Protein AF-0000000087275234 (afdb_homodimer)

Secondary structure (DSSP, 8-state):
--HHHHHHHHHHHHHHTT-HHHHHHHHHHHHTT--PPPHHHHHHHHHHHHHHHHHHHHHHHHHHHHHHHS-TTSHHHHHHHHHHHHHHHHHHHHHHHHHHHIIIIIGGG--SHHHHHHHHHHHHHHHHHHHHH--HHHHHHHHHHHHHHHHHTS------/--HHHHHHHHHHHHHHTT-HHHHHHHHHHHHTT--PPPHHHHHHHHHHHHHHHHHHHHHHHHHHHHHHHS-TTSHHHHHHHHHHHHHHHHHHHHHHHHHHHIIIIIGGG--SHHHHHHHHHHHHHHHHHHHHH--HHHHHHHHHHHHHHHHHTS------

Organism: Triticum turgidum subsp. durum (NCBI:txid4567)

Solvent-accessible surface area (backbone atoms only — not comparable to full-atom values): 16398 Å² total; per-residue (Å²): 125,56,72,68,56,48,3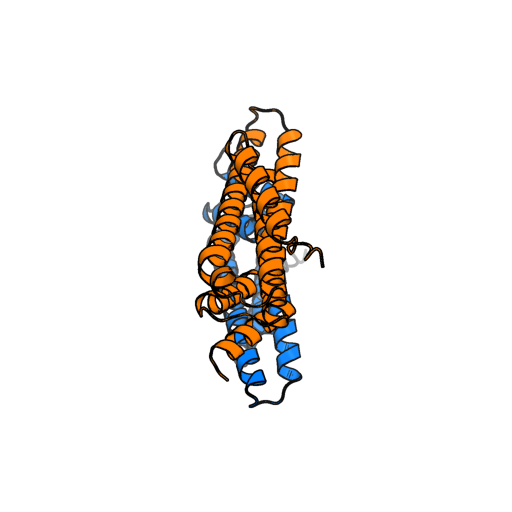4,52,49,50,25,51,50,21,53,73,30,70,34,32,66,58,15,32,54,32,38,50,54,52,40,70,65,59,52,69,70,51,74,66,50,48,48,52,42,49,54,16,49,50,52,48,51,45,53,51,48,51,23,38,51,46,36,52,54,53,39,72,75,36,57,82,81,36,71,68,27,52,53,38,49,53,51,36,49,53,48,48,51,52,49,50,50,53,40,50,50,53,48,48,45,39,61,69,27,41,53,79,48,39,78,51,68,68,51,41,35,51,52,27,43,51,46,13,51,41,24,42,56,51,24,71,78,41,59,73,68,58,15,52,52,24,43,49,51,12,53,50,26,52,56,67,50,59,65,75,72,72,82,117,127,56,71,65,55,48,35,53,50,50,25,52,52,21,54,72,32,71,33,33,66,59,14,33,54,32,37,50,52,51,39,71,65,60,52,69,71,50,74,67,51,48,48,51,41,49,51,16,48,49,53,49,51,46,53,50,50,51,24,39,52,46,36,51,53,53,38,70,75,35,59,84,82,39,70,67,27,52,52,37,50,53,49,35,49,53,48,47,51,51,48,49,51,52,40,51,48,53,49,48,45,39,62,70,28,40,53,78,50,38,79,52,70,67,49,41,34,49,51,28,44,51,44,12,51,42,23,43,56,51,24,71,79,41,60,72,69,59,16,52,52,23,42,50,50,12,54,51,25,52,55,66,48,60,66,74,72,72,81,117

Foldseek 3Di:
DPPLVVLLVQLVVCVVVVNLVSNQVSLLVNLVVQAADDPSSLVSNCVSLCVVLVVLVVVLVVLVVVLVVDDPPDPVNVVSVVVSVVSLVVLVVSLVVLLVSCVPRQCVNHPDLVSNLSSLQVNLVSLCVNLVPDDDPSNVVSNVSSVVSNVVSPPPPPPD/DPPLVVLLVQLVVCVVVVNLVSNQVSLLVNLVVQAADDPSSLVSNLVSLCVVLVVLVVVLVVLVVVLVVDDPPDPVNVVSVVVSVVSLVVLVVSLVVLLVSCVPRQCVNHDDLVSNLSSLQVNLVSLCVNLVPDDDPSNVVSNVSSVVSNVVSDPPPPPD

Radius of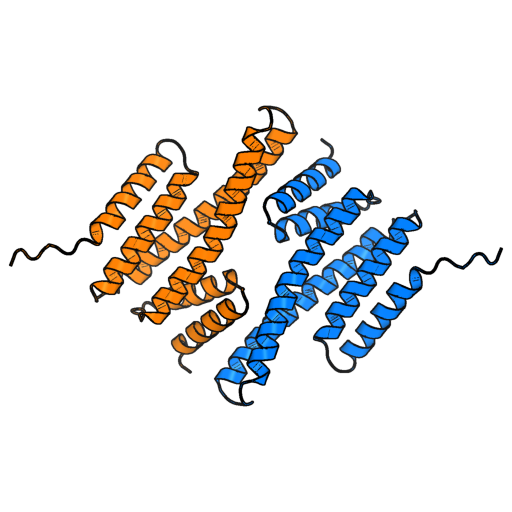 gyration: 24.07 Å; Cα contacts (8 Å, |Δi|>4): 345; chains: 2; bounding box: 57×85×53 Å

InterPro domains:
  IPR000308 14-3-3 protein [PR00305] (36-65)
  IPR000308 14-3-3 protein [PR00305] (83-107)
  IPR000308 14-3-3 protein [PR00305] (114-136)
  IPR000308 14-3-3 protein [PTHR18860] (6-152)
  IPR023410 14-3-3 domain [PF00244] (10-152)
  IPR023410 14-3-3 domain [SM00101] (4-160)
  IPR036815 14-3-3 domain superfamily [G3DSA:1.20.190.20] (1-154)
  IPR036815 14-3-3 domain superfamily [SSF48445] (3-151)

Nearest PDB structures (foldseek):
  6fna-assembly1_A  TM=9.772E-01  e=5.967E-13  Homo sapiens
  8eq8-assembly1_B  TM=9.800E-01  e=1.576E-12  Homo sapiens
  5wfx-assembly1_B  TM=9.835E-01  e=2.325E-12  Mus musculus
  8eqh-assembly1_A  TM=9.824E-01  e=3.966E-12  Hom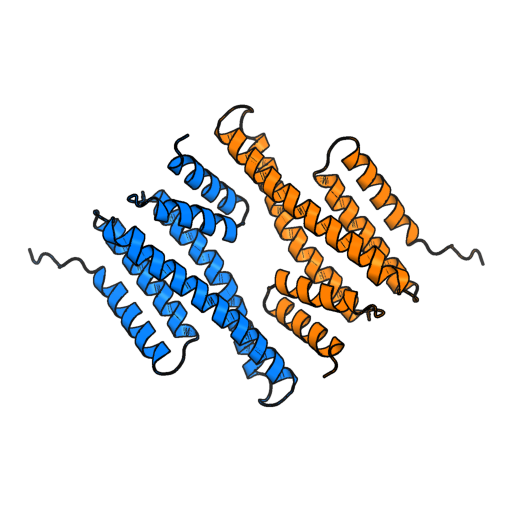o sapiens
  7qi1-assembly1_A  TM=9.658E-01  e=3.429E-12  Homo sapiens

Sequence (320 aa):
MEERGKVVCMAKLAEQAGRYDDMVDFMKKLARMDVDMSVEERHLFSVGFKNTIGARRASWRILSSLEQKVAAGEQAGRMISVYRTKVEDELRMVCNEILSIIAIHCLPLANAGENVVFFHKMKGDYYRYLAEFSTGVEKKSAADQSLMAYQARIPPLTIFMEERGKVVCMAKLAEQAGRYDDMVDFMKKLARMDVDMSVEERHLFSVGFKNTIGARRASWRILSSLEQKVAAGEQAGRMISVYRTKVEDELRMVCNEILSIIAIHCLPLANAGENVVFFHKMKGDYYRYLAEFSTGVEKKSAADQSLMAYQARIPPLTIF

pLDDT: mean 91.83, std 12.35, range [28.77, 98.19]

Structure (mmCIF, N/CA/C/O backbone):
data_AF-0000000087275234-model_v1
#
loop_
_entity.id
_entity.type
_entity.pdbx_description
1 polymer '14-3-3 domain-containing protein'
#
loop_
_atom_site.group_PDB
_atom_site.id
_atom_site.type_symbol
_atom_site.label_atom_id
_atom_site.label_alt_id
_atom_site.label_comp_id
_atom_site.label_asym_id
_atom_site.label_entity_id
_atom_site.label_seq_id
_atom_site.pdbx_PDB_ins_code
_atom_site.Cartn_x
_atom_site.Cartn_y
_atom_site.Cartn_z
_atom_site.occupancy
_atom_site.B_iso_or_equiv
_atom_site.auth_seq_id
_atom_site.auth_comp_id
_atom_site.auth_asym_id
_atom_site.auth_atom_id
_atom_site.pdbx_PDB_model_num
ATOM 1 N N . MET A 1 1 ? 22.031 16.578 10.555 1 65.5 1 MET A N 1
ATOM 2 C CA . MET A 1 1 ? 20.672 17.078 10.367 1 65.5 1 MET A CA 1
ATOM 3 C C . MET A 1 1 ? 19.797 16.781 11.578 1 65.5 1 MET A C 1
ATOM 5 O O . MET A 1 1 ? 19.891 15.695 12.164 1 65.5 1 MET A O 1
ATOM 9 N N . GLU A 1 2 ? 19.109 17.734 12.188 1 85.12 2 GLU A N 1
ATOM 10 C CA . GLU A 1 2 ? 18.172 17.578 13.297 1 85.12 2 GLU A CA 1
ATOM 11 C C . GLU A 1 2 ? 17.078 16.578 12.961 1 85.12 2 GLU A C 1
ATOM 13 O O . GLU A 1 2 ? 16.828 16.281 11.789 1 85.12 2 GLU A O 1
ATOM 18 N N . GLU A 1 3 ? 16.672 15.852 13.945 1 90.88 3 GLU A N 1
ATOM 19 C CA . GLU A 1 3 ? 15.664 14.812 13.805 1 90.88 3 GLU A CA 1
ATOM 20 C C . GLU A 1 3 ? 14.5 15.297 12.945 1 90.88 3 GLU A C 1
ATOM 22 O O . GLU A 1 3 ? 14 14.555 12.094 1 90.88 3 GLU A O 1
ATOM 27 N N . ARG A 1 4 ? 14.117 16.5 13.117 1 94.56 4 ARG A N 1
ATOM 28 C CA . ARG A 1 4 ? 13.047 17.125 12.344 1 94.56 4 ARG A CA 1
ATOM 29 C C . ARG A 1 4 ? 13.391 17.172 10.859 1 94.56 4 ARG A C 1
ATOM 31 O O . ARG A 1 4 ? 12.586 16.766 10.023 1 94.56 4 ARG A O 1
ATOM 38 N N . GLY A 1 5 ? 14.578 17.578 10.57 1 93.25 5 GLY A N 1
ATOM 39 C CA . GLY A 1 5 ? 15.023 17.641 9.188 1 93.25 5 GLY A CA 1
ATOM 40 C C . GLY A 1 5 ? 15.117 16.281 8.523 1 93.25 5 GLY A C 1
ATOM 41 O O . GLY A 1 5 ? 14.789 16.141 7.34 1 93.25 5 GLY A O 1
ATOM 42 N N . LYS A 1 6 ? 15.477 15.383 9.297 1 93.81 6 LYS A N 1
ATOM 43 C CA . LYS A 1 6 ? 15.594 14.023 8.781 1 93.81 6 LYS A CA 1
ATOM 44 C C . LYS A 1 6 ? 14.227 13.445 8.422 1 93.81 6 LYS A C 1
ATOM 46 O O . LYS A 1 6 ? 14.062 12.82 7.371 1 93.81 6 LYS A O 1
ATOM 51 N N . VAL A 1 7 ? 13.297 13.68 9.266 1 95.69 7 VAL A N 1
ATOM 52 C CA . VAL A 1 7 ? 11.945 13.164 9.07 1 95.69 7 VAL A CA 1
ATOM 53 C C . VAL A 1 7 ? 11.32 13.805 7.836 1 95.69 7 VAL A C 1
ATOM 55 O O . VAL A 1 7 ? 10.688 13.125 7.027 1 95.69 7 VAL A O 1
ATOM 58 N N . VAL A 1 8 ? 11.555 15.047 7.699 1 96.44 8 VAL A N 1
ATOM 59 C CA . VAL A 1 8 ? 11.016 15.773 6.555 1 96.44 8 VAL A CA 1
ATOM 60 C C . VAL A 1 8 ? 11.68 15.273 5.27 1 96.44 8 VAL A C 1
ATOM 62 O O . VAL A 1 8 ? 11.008 15.062 4.258 1 96.44 8 VAL A O 1
ATOM 65 N N . CYS A 1 9 ? 12.938 15.086 5.375 1 95.31 9 CYS A N 1
ATOM 66 C CA . CYS A 1 9 ? 13.672 14.57 4.223 1 95.31 9 CYS A CA 1
ATOM 67 C C . CYS A 1 9 ? 13.164 13.188 3.826 1 95.31 9 CYS A C 1
ATOM 69 O O . CYS A 1 9 ? 12.93 12.922 2.646 1 95.31 9 CYS A O 1
ATOM 71 N N . MET A 1 10 ? 12.953 12.391 4.746 1 96.81 10 MET A N 1
ATOM 72 C CA . MET A 1 10 ? 12.461 11.047 4.484 1 96.81 10 MET A CA 1
ATOM 73 C C . MET A 1 10 ? 11.055 11.086 3.889 1 96.81 10 MET A C 1
ATOM 75 O O . MET A 1 10 ? 10.734 10.305 2.994 1 96.81 10 MET A O 1
ATOM 79 N N . ALA A 1 11 ? 10.25 11.953 4.387 1 97.81 11 ALA A N 1
ATOM 80 C CA . ALA A 1 11 ? 8.898 12.102 3.855 1 97.81 11 ALA A CA 1
ATOM 81 C C . ALA A 1 11 ? 8.93 12.508 2.383 1 97.81 11 ALA A C 1
ATOM 83 O O . ALA A 1 11 ? 8.148 11.992 1.576 1 97.81 11 ALA A O 1
ATOM 84 N N . LYS A 1 12 ? 9.836 13.383 2.062 1 97.44 12 LYS A N 1
ATOM 85 C CA . LYS A 1 12 ? 9.977 13.82 0.676 1 97.44 12 LYS A CA 1
ATOM 86 C C . LYS A 1 12 ? 10.445 12.68 -0.219 1 97.44 12 LYS A C 1
ATOM 88 O O . LYS A 1 12 ? 9.961 12.523 -1.343 1 97.44 12 LYS A O 1
ATOM 93 N N . LEU A 1 13 ? 11.359 11.945 0.294 1 97.38 13 LEU A N 1
ATOM 94 C CA . LEU A 1 13 ? 11.828 10.781 -0.45 1 97.38 13 LEU A CA 1
ATOM 95 C C . LEU A 1 13 ? 10.703 9.773 -0.662 1 97.38 13 LEU A C 1
ATOM 97 O O . LEU A 1 13 ? 10.562 9.211 -1.75 1 97.38 13 LEU A O 1
ATOM 101 N N . ALA A 1 14 ? 9.93 9.57 0.361 1 98.12 14 ALA A N 1
ATOM 102 C CA . ALA A 1 14 ? 8.789 8.656 0.261 1 98.12 14 ALA A CA 1
ATOM 103 C C . ALA A 1 14 ? 7.785 9.141 -0.778 1 98.12 14 ALA A C 1
ATOM 105 O O . ALA A 1 14 ? 7.238 8.344 -1.543 1 98.12 14 ALA A O 1
ATOM 106 N N . GLU A 1 15 ? 7.562 10.391 -0.787 1 97.81 15 GLU A N 1
ATOM 107 C CA . GLU A 1 15 ? 6.66 10.961 -1.784 1 97.81 15 GLU A CA 1
ATOM 108 C C . GLU A 1 15 ? 7.184 10.727 -3.199 1 97.81 15 GLU A C 1
ATOM 110 O O . GLU A 1 15 ? 6.441 10.289 -4.078 1 97.81 15 GLU A O 1
ATOM 115 N N . GLN A 1 16 ? 8.453 10.992 -3.379 1 97.06 16 GLN A N 1
ATOM 116 C CA . GLN A 1 16 ? 9.07 10.82 -4.691 1 97.06 16 GLN A CA 1
ATOM 117 C C . GLN A 1 16 ? 9.023 9.359 -5.129 1 97.06 16 GLN A C 1
ATOM 119 O O . GLN A 1 16 ? 8.844 9.062 -6.312 1 97.06 16 GLN A O 1
ATOM 124 N N . ALA A 1 17 ? 9.094 8.516 -4.191 1 97.5 17 ALA A N 1
ATOM 125 C CA . ALA A 1 17 ? 9.133 7.082 -4.48 1 97.5 17 ALA A CA 1
ATOM 126 C C . ALA A 1 17 ? 7.723 6.504 -4.547 1 97.5 17 ALA A C 1
ATOM 128 O O . ALA A 1 17 ? 7.547 5.305 -4.785 1 97.5 17 ALA A O 1
ATOM 129 N N . GLY A 1 18 ? 6.711 7.293 -4.309 1 96.5 18 GLY A N 1
ATOM 130 C CA . GLY A 1 18 ? 5.336 6.828 -4.363 1 96.5 18 GLY A CA 1
ATOM 131 C C . GLY A 1 18 ? 4.957 5.941 -3.191 1 96.5 18 GLY A C 1
ATOM 132 O O . GLY A 1 18 ? 4.102 5.062 -3.32 1 96.5 18 GLY A O 1
ATOM 133 N N . ARG A 1 19 ? 5.668 6.109 -2.113 1 97.5 19 ARG A N 1
ATOM 134 C CA . ARG A 1 19 ? 5.426 5.316 -0.912 1 97.5 19 ARG A CA 1
ATOM 135 C C . ARG A 1 19 ? 4.715 6.141 0.155 1 97.5 19 ARG A C 1
ATOM 137 O O . ARG A 1 19 ? 5.324 6.535 1.15 1 97.5 19 ARG A O 1
ATOM 144 N N . TYR A 1 20 ? 3.445 6.211 0.052 1 97.12 20 TYR A N 1
ATOM 145 C CA . TYR A 1 20 ? 2.678 7.168 0.837 1 97.12 20 TYR A CA 1
ATOM 146 C C . TYR A 1 20 ? 2.426 6.645 2.246 1 97.12 20 TYR A C 1
ATOM 148 O O . TYR A 1 20 ? 2.332 7.422 3.197 1 97.12 20 TYR A O 1
ATOM 156 N N . ASP A 1 21 ? 2.398 5.371 2.381 1 95.75 21 ASP A N 1
ATOM 157 C CA . ASP A 1 21 ? 2.289 4.836 3.734 1 95.75 21 ASP A CA 1
ATOM 158 C C . ASP A 1 21 ? 3.514 5.199 4.57 1 95.75 21 ASP A C 1
ATOM 160 O O . ASP A 1 21 ? 3.383 5.598 5.73 1 95.75 21 ASP A O 1
ATOM 164 N N . ASP A 1 22 ? 4.66 5.047 3.984 1 97.62 22 ASP A N 1
ATOM 165 C CA . ASP A 1 22 ? 5.875 5.492 4.656 1 97.62 22 ASP A CA 1
ATOM 166 C C . ASP A 1 22 ? 5.824 6.992 4.953 1 97.62 22 ASP A C 1
ATOM 168 O O . ASP A 1 22 ? 6.203 7.43 6.039 1 97.62 22 ASP A O 1
ATOM 172 N N . MET A 1 23 ? 5.359 7.703 3.943 1 97.81 23 MET A N 1
ATOM 173 C CA . MET A 1 23 ? 5.273 9.156 4.074 1 97.81 23 MET A CA 1
ATOM 174 C C . MET A 1 23 ? 4.441 9.547 5.289 1 97.81 23 MET A C 1
ATOM 176 O O . MET A 1 23 ? 4.844 10.406 6.074 1 97.81 23 MET A O 1
ATOM 180 N N . VAL A 1 24 ? 3.355 8.898 5.457 1 97.5 24 VAL A N 1
ATOM 181 C CA . VAL A 1 24 ? 2.451 9.18 6.566 1 97.5 24 VAL A CA 1
ATOM 182 C C . VAL A 1 24 ? 3.139 8.852 7.891 1 97.5 24 VAL A C 1
ATOM 184 O O . VAL A 1 24 ? 3.016 9.602 8.867 1 97.5 24 VAL A O 1
ATOM 187 N N . ASP A 1 25 ? 3.842 7.754 7.938 1 97.56 25 ASP A N 1
ATOM 188 C CA . ASP A 1 25 ? 4.551 7.375 9.156 1 97.56 25 ASP A CA 1
ATOM 189 C C . ASP A 1 25 ? 5.574 8.438 9.547 1 97.56 25 ASP A C 1
ATOM 191 O O . ASP A 1 25 ? 5.691 8.789 10.727 1 97.56 25 ASP A O 1
ATOM 195 N N . PHE A 1 26 ? 6.285 8.906 8.57 1 97.69 26 PHE A N 1
ATOM 196 C CA . PHE A 1 26 ? 7.254 9.961 8.836 1 97.69 26 PHE A CA 1
ATOM 197 C C . PHE A 1 26 ? 6.559 11.227 9.312 1 97.69 26 PHE A C 1
ATOM 199 O O . PHE A 1 26 ? 7.012 11.875 10.258 1 97.69 26 PHE A O 1
ATOM 206 N N . MET A 1 27 ? 5.449 11.508 8.688 1 97.62 27 MET A N 1
ATOM 207 C CA . MET A 1 27 ? 4.766 12.75 9.016 1 97.62 27 MET A CA 1
ATOM 208 C C . MET A 1 27 ? 4.078 12.648 10.375 1 97.62 27 MET A C 1
ATOM 210 O O . MET A 1 27 ? 3.957 13.641 11.094 1 97.62 27 MET A O 1
ATOM 214 N N . LYS A 1 28 ? 3.654 11.461 10.727 1 97.38 28 LYS A N 1
ATOM 215 C CA . LYS A 1 28 ? 3.152 11.25 12.086 1 97.38 28 LYS A CA 1
ATOM 216 C C . LYS A 1 28 ? 4.238 11.508 13.125 1 97.38 28 LYS A C 1
ATOM 218 O O . LYS A 1 28 ? 3.973 12.102 14.172 1 97.38 28 LYS A O 1
ATOM 223 N N . LYS A 1 29 ? 5.367 10.992 12.805 1 97.5 29 LYS A N 1
ATOM 224 C CA . LYS A 1 29 ? 6.5 11.227 13.695 1 97.5 29 LYS A CA 1
ATOM 225 C C . LYS A 1 29 ? 6.754 12.719 13.867 1 97.5 29 LYS A C 1
ATOM 227 O O . LYS A 1 29 ? 7 13.188 14.984 1 97.5 29 LYS A O 1
ATOM 232 N N . LEU A 1 30 ? 6.699 13.453 12.789 1 97.44 30 LEU A N 1
ATOM 233 C CA . LEU A 1 30 ? 6.891 14.898 12.844 1 97.44 30 LEU A CA 1
ATOM 234 C C . LEU A 1 30 ? 5.844 15.547 13.75 1 97.44 30 LEU A C 1
ATOM 236 O O . LEU A 1 30 ? 6.176 16.375 14.602 1 97.44 30 LEU A O 1
ATOM 240 N N . ALA A 1 31 ? 4.613 15.188 13.508 1 96.88 31 ALA A N 1
ATOM 241 C CA . ALA A 1 31 ? 3.527 15.766 14.297 1 96.88 31 ALA A CA 1
ATOM 242 C C . ALA A 1 31 ? 3.727 15.492 15.789 1 96.88 31 ALA A C 1
ATOM 244 O O . ALA A 1 31 ? 3.459 16.359 16.625 1 96.88 31 ALA A O 1
ATOM 245 N N . ARG A 1 32 ? 4.27 14.336 16.125 1 96.69 32 ARG A N 1
ATOM 246 C CA . ARG A 1 32 ? 4.406 13.914 17.516 1 96.69 32 ARG A CA 1
ATOM 247 C C . ARG A 1 32 ? 5.613 14.57 18.172 1 96.69 32 ARG A C 1
ATOM 249 O O . ARG A 1 32 ? 5.832 14.406 19.375 1 96.69 32 ARG A O 1
ATOM 256 N N . MET A 1 33 ? 6.355 15.25 17.375 1 95.62 33 MET A N 1
ATOM 257 C CA . MET A 1 33 ? 7.43 16.062 17.953 1 95.62 33 MET A CA 1
ATOM 258 C C . MET A 1 33 ? 6.875 17.328 18.578 1 95.62 33 MET A C 1
ATOM 260 O O . MET A 1 33 ? 7.598 18.047 19.281 1 95.62 33 MET A O 1
ATOM 264 N N . ASP A 1 34 ? 5.629 17.562 18.359 1 94.19 34 ASP A N 1
ATOM 265 C CA . ASP A 1 34 ? 4.918 18.719 18.922 1 94.19 34 ASP A CA 1
ATOM 266 C C . ASP A 1 34 ? 5.609 20.031 18.562 1 94.19 34 ASP A C 1
ATOM 268 O O . ASP A 1 34 ? 5.957 20.812 19.438 1 94.19 34 ASP A O 1
ATOM 272 N N . VAL A 1 35 ? 5.793 20.203 17.312 1 89.56 35 VAL A N 1
ATOM 273 C CA . VAL A 1 35 ? 6.324 21.438 16.766 1 89.56 35 VAL A CA 1
ATOM 274 C C . VAL A 1 35 ? 5.324 22.047 15.789 1 89.56 35 VAL A C 1
ATOM 276 O O . VAL A 1 35 ? 4.504 21.328 15.211 1 89.56 35 VAL A O 1
ATOM 279 N N . ASP A 1 36 ? 5.418 23.344 15.641 1 91.5 36 ASP A N 1
ATOM 280 C CA . ASP A 1 36 ? 4.594 24.016 14.648 1 91.5 36 ASP A CA 1
ATOM 281 C C . ASP A 1 36 ? 5.117 23.75 13.234 1 91.5 36 ASP A C 1
ATOM 283 O O . ASP A 1 36 ? 6.258 24.094 12.914 1 91.5 36 ASP A O 1
ATOM 287 N N . MET A 1 37 ? 4.273 23.219 12.453 1 93.88 37 MET A N 1
ATOM 288 C CA . MET A 1 37 ? 4.699 22.781 11.125 1 93.88 37 MET A CA 1
ATOM 289 C C . MET A 1 37 ? 4.844 23.984 10.188 1 93.88 37 MET A C 1
ATOM 291 O O . MET A 1 37 ? 4.023 24.906 10.219 1 93.88 37 MET A O 1
ATOM 295 N N . SER A 1 38 ? 5.898 23.984 9.445 1 94.19 38 SER A N 1
ATOM 296 C CA . SER A 1 38 ? 6.047 24.953 8.367 1 94.19 38 SER A CA 1
ATOM 297 C C . SER A 1 38 ? 5.047 24.688 7.246 1 94.19 38 SER A C 1
ATOM 299 O O . SER A 1 38 ? 4.363 23.656 7.246 1 94.19 38 SER A O 1
ATOM 301 N N . VAL A 1 39 ? 4.945 25.562 6.289 1 94.44 39 VAL A N 1
ATOM 302 C CA . VAL A 1 39 ? 4.043 25.422 5.148 1 94.44 39 VAL A CA 1
ATOM 303 C C . VAL A 1 39 ? 4.367 24.141 4.387 1 94.44 39 VAL A C 1
ATOM 305 O O . VAL A 1 39 ? 3.469 23.359 4.047 1 94.44 39 VAL A O 1
ATOM 308 N N . GLU A 1 40 ? 5.586 23.906 4.195 1 96.19 40 GLU A N 1
ATOM 309 C CA . GLU A 1 40 ? 6.027 22.719 3.467 1 96.19 40 GLU A CA 1
ATOM 310 C C . GLU A 1 40 ? 5.691 21.438 4.23 1 96.19 40 GLU A C 1
ATOM 312 O O . GLU A 1 40 ? 5.234 20.469 3.641 1 96.19 40 GLU A O 1
ATOM 317 N N . GLU A 1 41 ? 5.887 21.5 5.457 1 96.38 41 GLU A N 1
ATOM 318 C CA . GLU A 1 41 ? 5.617 20.328 6.301 1 96.38 41 GLU A CA 1
ATOM 319 C C . GLU A 1 41 ? 4.125 20.016 6.336 1 96.38 41 GLU A C 1
ATOM 321 O O . GLU A 1 41 ? 3.734 18.844 6.262 1 96.38 41 GLU A O 1
ATOM 326 N N . ARG A 1 42 ? 3.309 21 6.395 1 96.12 42 ARG A N 1
ATOM 327 C CA . ARG A 1 42 ? 1.864 20.797 6.348 1 96.12 42 ARG A CA 1
ATOM 328 C C . ARG A 1 42 ? 1.438 20.188 5.02 1 96.12 42 ARG A C 1
ATOM 330 O O . ARG A 1 42 ? 0.578 19.312 4.98 1 96.12 42 ARG A O 1
ATOM 337 N N . HIS A 1 43 ? 2.072 20.688 4.059 1 96.62 43 HIS A N 1
ATOM 338 C CA . HIS A 1 43 ? 1.773 20.156 2.738 1 96.62 43 HIS A CA 1
ATOM 339 C C . HIS A 1 43 ? 2.119 18.672 2.66 1 96.62 43 HIS A C 1
ATOM 341 O O . HIS A 1 43 ? 1.312 17.859 2.189 1 96.62 43 HIS A O 1
ATOM 347 N N . LEU A 1 44 ? 3.281 18.312 3.098 1 97.81 44 LEU A N 1
ATOM 348 C CA . LEU A 1 44 ? 3.699 16.922 3.105 1 97.81 44 LEU A CA 1
ATOM 349 C C . LEU A 1 44 ? 2.758 16.078 3.957 1 97.81 44 LEU A C 1
ATOM 351 O O . LEU A 1 44 ? 2.377 14.969 3.561 1 97.81 44 LEU A O 1
ATOM 355 N N . PHE A 1 45 ? 2.43 16.656 5.09 1 97.69 45 PHE A N 1
ATOM 356 C CA . PHE A 1 45 ? 1.5 16 6.004 1 97.69 45 PHE A CA 1
ATOM 357 C C . PHE A 1 45 ? 0.177 15.711 5.309 1 97.69 45 PHE A C 1
ATOM 359 O O . PHE A 1 45 ? -0.301 14.57 5.332 1 97.69 45 PHE A O 1
ATOM 366 N N . SER A 1 46 ? -0.334 16.625 4.684 1 97.38 46 SER A N 1
ATOM 367 C CA . SER A 1 46 ? -1.627 16.5 4.02 1 97.38 46 SER A CA 1
ATOM 368 C C . SER A 1 46 ? -1.54 15.555 2.822 1 97.38 46 SER A C 1
ATOM 370 O O . SER A 1 46 ? -2.422 14.719 2.619 1 97.38 46 SER A O 1
ATOM 372 N N . VAL A 1 47 ? -0.473 15.672 2.049 1 97.44 47 VAL A N 1
ATOM 373 C CA . VAL A 1 47 ? -0.306 14.867 0.843 1 97.44 47 VAL A CA 1
ATOM 374 C C . VAL A 1 47 ? -0.234 13.383 1.214 1 97.44 47 VAL A C 1
ATOM 376 O O . VAL A 1 47 ? -0.873 12.547 0.574 1 97.44 47 VAL A O 1
ATOM 379 N N . GLY A 1 48 ? 0.527 13.07 2.213 1 97.25 48 GLY A N 1
ATOM 380 C CA . GLY A 1 48 ? 0.645 11.688 2.648 1 97.25 48 GLY A CA 1
ATOM 381 C C . GLY A 1 48 ? -0.684 11.07 3.043 1 97.25 48 GLY A C 1
ATOM 382 O O . GLY A 1 48 ? -1.053 10 2.547 1 97.25 48 GLY A O 1
ATOM 383 N N . PHE A 1 49 ? -1.358 11.742 3.869 1 96.75 49 PHE A N 1
ATOM 384 C CA . PHE A 1 49 ? -2.627 11.219 4.359 1 96.75 49 PHE A CA 1
ATOM 385 C C . PHE A 1 49 ? -3.668 11.188 3.248 1 96.75 49 PHE A C 1
ATOM 387 O O . PHE A 1 49 ? -4.477 10.258 3.172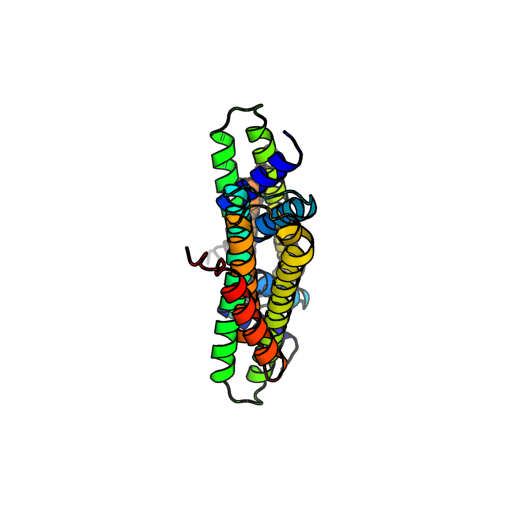 1 96.75 49 PHE A O 1
ATOM 394 N N . LYS A 1 50 ? -3.678 12.164 2.379 1 96.69 50 LYS A N 1
ATOM 395 C CA . LYS A 1 50 ? -4.617 12.234 1.264 1 96.69 50 LYS A CA 1
ATOM 396 C C . LYS A 1 50 ? -4.48 11.008 0.358 1 96.69 50 LYS A C 1
ATOM 398 O O . LYS A 1 50 ? -5.48 10.406 -0.034 1 96.69 50 LYS A O 1
ATOM 403 N N . ASN A 1 51 ? -3.291 10.633 0.065 1 96.38 51 ASN A N 1
ATOM 404 C CA . ASN A 1 51 ? -3.064 9.516 -0.84 1 96.38 51 ASN A CA 1
ATOM 405 C C . ASN A 1 51 ? -3.398 8.18 -0.177 1 96.38 51 ASN A C 1
ATOM 407 O O . ASN A 1 51 ? -3.973 7.293 -0.812 1 96.38 51 ASN A O 1
ATOM 411 N N . THR A 1 52 ? -3.039 8.102 1.068 1 95.19 52 THR A N 1
ATOM 412 C CA . THR A 1 52 ? -3.316 6.852 1.768 1 95.19 52 THR A CA 1
ATOM 413 C C . THR A 1 52 ? -4.82 6.641 1.92 1 95.19 52 THR A C 1
ATOM 415 O O . THR A 1 52 ? -5.324 5.543 1.667 1 95.19 52 THR A O 1
ATOM 418 N N . ILE A 1 53 ? -5.539 7.637 2.299 1 96.75 53 ILE A N 1
ATOM 419 C CA . ILE A 1 53 ? -6.98 7.527 2.477 1 96.75 53 ILE A CA 1
ATOM 420 C C . ILE A 1 53 ? -7.66 7.418 1.113 1 96.75 53 ILE A C 1
ATOM 422 O O . ILE A 1 53 ? -8.664 6.715 0.968 1 96.75 53 ILE A O 1
ATOM 426 N N . GLY A 1 54 ? -7.121 8.102 0.154 1 96.69 54 GLY A N 1
ATOM 427 C CA . GLY A 1 54 ? -7.688 8.062 -1.184 1 96.69 54 GLY A CA 1
ATOM 428 C C . GLY A 1 54 ? -7.727 6.66 -1.77 1 96.69 54 GLY A C 1
ATOM 429 O O . GLY A 1 54 ? -8.719 6.262 -2.375 1 96.69 54 GLY A O 1
ATOM 430 N N . ALA A 1 55 ? -6.68 5.949 -1.604 1 95.75 55 ALA A N 1
ATOM 431 C CA . ALA A 1 55 ? -6.613 4.582 -2.115 1 95.75 55 ALA A CA 1
ATOM 432 C C . ALA A 1 55 ? -7.664 3.697 -1.454 1 95.75 55 ALA A C 1
ATOM 434 O O . ALA A 1 55 ? -8.32 2.898 -2.125 1 95.75 55 ALA A O 1
ATOM 435 N N . ARG A 1 56 ? -7.816 3.863 -0.222 1 97.12 56 ARG A N 1
ATOM 436 C CA . ARG A 1 56 ? -8.773 3.051 0.52 1 97.12 56 ARG A CA 1
ATOM 437 C C . ARG A 1 56 ? -10.203 3.443 0.177 1 97.12 56 ARG A C 1
ATOM 439 O O . ARG A 1 56 ? -11.086 2.584 0.074 1 97.12 56 ARG A O 1
ATOM 446 N N . ARG A 1 57 ? -10.445 4.727 -0.022 1 97.94 57 ARG A N 1
ATOM 447 C CA . ARG A 1 57 ? -11.766 5.176 -0.432 1 97.94 57 ARG A CA 1
ATOM 448 C C . ARG A 1 57 ? -12.133 4.621 -1.805 1 97.94 57 ARG A C 1
ATOM 450 O O . ARG A 1 57 ? -13.273 4.195 -2.025 1 97.94 57 ARG A O 1
ATOM 457 N N . ALA A 1 58 ? -11.172 4.66 -2.656 1 97.5 58 ALA A N 1
ATOM 458 C CA . ALA A 1 58 ? -11.406 4.102 -3.984 1 97.5 58 ALA A CA 1
ATOM 459 C C . ALA A 1 58 ? -11.789 2.627 -3.9 1 97.5 58 ALA A C 1
ATOM 461 O O . ALA A 1 58 ? -12.742 2.186 -4.555 1 97.5 58 ALA A O 1
ATOM 462 N N . SER A 1 59 ? -11.031 1.921 -3.115 1 98 59 SER A N 1
ATOM 463 C CA . SER A 1 59 ? -11.344 0.509 -2.914 1 98 59 SER A CA 1
ATOM 464 C C . SER A 1 59 ? -12.75 0.328 -2.367 1 98 59 SER A C 1
ATOM 466 O O . SER A 1 59 ? -13.5 -0.534 -2.834 1 98 59 SER A O 1
ATOM 468 N N . TRP A 1 60 ? -13.086 1.102 -1.43 1 98 60 TRP A N 1
ATOM 469 C CA . TRP A 1 60 ? -14.406 1.03 -0.801 1 98 60 TRP A CA 1
ATOM 470 C C . TRP A 1 60 ? -15.508 1.288 -1.819 1 98 60 TRP A C 1
ATOM 472 O O . TRP A 1 60 ? -16.516 0.571 -1.852 1 98 60 TRP A O 1
ATOM 482 N N . ARG A 1 61 ? -15.297 2.273 -2.627 1 97.81 61 ARG A N 1
ATOM 483 C CA . ARG A 1 61 ? -16.312 2.621 -3.611 1 97.81 61 ARG A CA 1
ATOM 484 C C . ARG A 1 61 ? -16.5 1.499 -4.625 1 97.81 61 ARG A C 1
ATOM 486 O O . ARG A 1 61 ? -17.625 1.202 -5.031 1 97.81 61 ARG A O 1
ATOM 493 N N . ILE A 1 62 ? -15.445 0.879 -5.004 1 97.75 62 ILE A N 1
ATOM 494 C CA . ILE A 1 62 ? -15.516 -0.228 -5.949 1 97.75 62 ILE A CA 1
ATOM 495 C C . ILE A 1 62 ? -16.281 -1.396 -5.32 1 97.75 62 ILE A C 1
ATOM 497 O O . ILE A 1 62 ? -17.188 -1.961 -5.938 1 97.75 62 ILE A O 1
ATOM 501 N N . LEU A 1 63 ? -15.945 -1.727 -4.105 1 97.06 63 LEU A N 1
ATOM 502 C CA . LEU A 1 63 ? -16.594 -2.844 -3.426 1 97.06 63 LEU A CA 1
ATOM 503 C C . LEU A 1 63 ? -18.062 -2.553 -3.178 1 97.06 63 LEU A C 1
ATOM 505 O O . LEU A 1 63 ? -18.906 -3.445 -3.309 1 97.06 63 LEU A O 1
ATOM 509 N N . SER A 1 64 ? -18.328 -1.322 -2.848 1 94.81 64 SER A N 1
ATOM 510 C CA . SER A 1 64 ? -19.719 -0.919 -2.637 1 94.81 64 SER A CA 1
ATOM 511 C C . SER A 1 64 ? -20.531 -1.052 -3.918 1 94.81 64 SER A C 1
ATOM 513 O O . SER A 1 64 ? -21.672 -1.516 -3.889 1 94.81 64 SER A O 1
ATOM 515 N N . SER A 1 65 ? -19.953 -0.644 -4.965 1 95.38 65 SER A N 1
ATOM 516 C CA . SER A 1 65 ? -20.609 -0.756 -6.258 1 95.38 65 SER A CA 1
ATOM 517 C C . SER A 1 65 ? -20.859 -2.215 -6.625 1 95.38 65 SER A C 1
ATOM 519 O O . SER A 1 65 ? -21.922 -2.555 -7.145 1 95.38 65 SER A O 1
ATOM 521 N N . LEU A 1 66 ? -19.922 -3.104 -6.41 1 94.19 66 LEU A N 1
ATOM 522 C CA . LEU A 1 66 ? -20.062 -4.531 -6.68 1 94.19 66 LEU A CA 1
ATOM 523 C C . LEU A 1 66 ? -21.156 -5.141 -5.82 1 94.19 66 LEU A C 1
ATOM 525 O O . LEU A 1 66 ? -21.922 -5.992 -6.285 1 94.19 66 LEU A O 1
ATOM 529 N N . GLU A 1 67 ? -21.156 -4.738 -4.59 1 93.06 67 GLU A N 1
ATOM 530 C CA . GLU A 1 67 ? -22.156 -5.258 -3.656 1 93.06 67 GLU A CA 1
ATOM 531 C C . GLU A 1 67 ? -23.562 -4.926 -4.117 1 93.06 67 GLU A C 1
ATOM 533 O O . GLU A 1 67 ? -24.484 -5.73 -3.945 1 93.06 67 GLU A O 1
ATOM 538 N N . GLN A 1 68 ? -23.734 -3.799 -4.695 1 91.5 68 GLN A N 1
ATOM 539 C CA . GLN A 1 68 ? -25.047 -3.355 -5.152 1 91.5 68 GLN A CA 1
ATOM 540 C C . GLN A 1 68 ? -25.516 -4.16 -6.359 1 91.5 68 GLN A C 1
ATOM 542 O O . GLN A 1 68 ? -26.719 -4.266 -6.621 1 91.5 68 GLN A O 1
ATOM 547 N N . LYS A 1 69 ? -24.594 -4.75 -7.133 1 90.25 69 LYS A N 1
ATOM 548 C CA . LYS A 1 69 ? -24.906 -5.484 -8.352 1 90.25 69 LYS A CA 1
ATOM 549 C C . LYS A 1 69 ? -25.281 -6.93 -8.047 1 90.25 69 LYS A C 1
ATOM 551 O O . LYS A 1 69 ? -25.797 -7.645 -8.906 1 90.25 69 LYS A O 1
ATOM 556 N N . VAL A 1 70 ? -25 -7.344 -6.875 1 85.75 70 VAL A N 1
ATOM 557 C CA . VAL A 1 70 ? -25.297 -8.727 -6.52 1 85.75 70 VAL A CA 1
ATOM 558 C C . VAL A 1 70 ? -26.453 -8.773 -5.535 1 85.75 70 VAL A C 1
ATOM 560 O O . VAL A 1 70 ? -26.578 -7.91 -4.668 1 85.75 70 VAL A O 1
ATOM 563 N N . ALA A 1 71 ? -27.281 -9.75 -5.82 1 76 71 ALA A N 1
ATOM 564 C CA . ALA A 1 71 ? -28.422 -9.906 -4.93 1 76 71 ALA A CA 1
ATOM 565 C C . ALA A 1 71 ? -27.969 -10.266 -3.518 1 76 71 ALA A C 1
ATOM 567 O O . ALA A 1 71 ? -27.047 -11.055 -3.334 1 76 71 ALA A O 1
ATOM 568 N N . ALA A 1 72 ? -28.766 -9.57 -2.723 1 65.94 72 ALA A N 1
ATOM 569 C CA . ALA A 1 72 ? -28.5 -9.773 -1.304 1 65.94 72 ALA A CA 1
ATOM 570 C C . ALA A 1 72 ? -28.75 -11.227 -0.903 1 65.94 72 ALA A C 1
ATOM 572 O O . ALA A 1 72 ? -29.719 -11.844 -1.36 1 65.94 72 ALA A O 1
ATOM 573 N N . GLY A 1 73 ? -27.875 -11.812 -0.251 1 69 73 GLY A N 1
ATOM 574 C CA . GLY A 1 73 ? -28.109 -13.164 0.221 1 69 73 GLY A CA 1
ATOM 575 C C . GLY A 1 73 ? -27.281 -14.203 -0.503 1 69 73 GLY A C 1
ATOM 576 O O . GLY A 1 73 ? -27.109 -15.32 -0.012 1 69 73 GLY A O 1
ATOM 577 N N . GLU A 1 74 ? -26.938 -13.844 -1.664 1 77 74 GLU A N 1
ATOM 578 C CA . GLU A 1 74 ? -26.078 -14.781 -2.379 1 77 74 GLU A CA 1
ATOM 579 C C . GLU A 1 74 ? -24.688 -14.844 -1.752 1 77 74 GLU A C 1
ATOM 581 O O . GLU A 1 74 ? -24.25 -13.898 -1.099 1 77 74 GLU A O 1
ATOM 586 N N . GLN A 1 75 ? -24.156 -15.977 -1.844 1 81.94 75 GLN A N 1
ATOM 587 C CA . GLN A 1 75 ? -22.844 -16.203 -1.257 1 81.94 75 GLN A CA 1
ATOM 588 C C . GLN A 1 75 ? -21.844 -15.148 -1.727 1 81.94 75 GLN A C 1
ATOM 590 O O . GLN A 1 75 ? -21.031 -14.656 -0.938 1 81.94 75 GLN A O 1
ATOM 595 N N . ALA A 1 76 ? -22 -14.836 -2.908 1 82.38 76 ALA A N 1
ATOM 596 C CA . ALA A 1 76 ? -21.109 -13.82 -3.477 1 82.38 76 ALA A CA 1
ATOM 597 C C . ALA A 1 76 ? -21.312 -12.469 -2.793 1 82.38 76 ALA A C 1
ATOM 599 O O . ALA A 1 76 ? -20.359 -11.75 -2.531 1 82.38 76 ALA A O 1
ATOM 600 N N . GLY A 1 77 ? -22.578 -12.203 -2.498 1 87.12 77 GLY A N 1
ATOM 601 C CA . GLY A 1 77 ? -22.891 -10.961 -1.818 1 87.12 77 GLY A CA 1
ATOM 602 C C . GLY A 1 77 ? -22.328 -10.891 -0.409 1 87.12 77 GLY A C 1
ATOM 603 O O . GLY A 1 77 ? -21.859 -9.836 0.025 1 87.12 77 GLY A O 1
ATOM 604 N N . ARG A 1 78 ? -22.328 -11.992 0.183 1 90.81 78 ARG A N 1
ATOM 605 C CA . ARG A 1 78 ? -21.797 -12.047 1.542 1 90.81 78 ARG A CA 1
ATOM 606 C C . ARG A 1 78 ? -20.297 -11.812 1.554 1 90.81 78 ARG A C 1
ATOM 608 O O . ARG A 1 78 ? -19.781 -11.109 2.43 1 90.81 78 ARG A O 1
ATOM 615 N N . MET A 1 79 ? -19.547 -12.297 0.625 1 92.62 79 MET A N 1
ATOM 616 C CA . MET A 1 79 ? -18.094 -12.148 0.538 1 92.62 79 MET A CA 1
ATOM 617 C C . MET A 1 79 ? -17.719 -10.695 0.264 1 92.62 79 MET A C 1
ATOM 619 O O . MET A 1 79 ? -16.781 -10.164 0.862 1 92.62 79 MET A O 1
ATOM 623 N N . ILE A 1 80 ? -18.484 -10.125 -0.577 1 95.25 80 ILE A N 1
ATOM 624 C CA . ILE A 1 80 ? -18.25 -8.727 -0.901 1 95.25 80 ILE A CA 1
ATOM 625 C C . ILE A 1 80 ? -18.469 -7.859 0.337 1 95.25 80 ILE A C 1
ATOM 627 O O . ILE A 1 80 ? -17.656 -6.98 0.643 1 95.25 80 ILE A O 1
ATOM 631 N N . SER A 1 81 ? -19.531 -8.164 1.027 1 94.38 81 SER A N 1
ATOM 632 C CA . SER A 1 81 ? -19.875 -7.391 2.217 1 94.38 81 SER A CA 1
ATOM 633 C C . SER A 1 81 ? -18.797 -7.516 3.287 1 94.38 81 SER A C 1
ATOM 635 O O . SER A 1 81 ? -18.422 -6.523 3.926 1 94.38 81 SER A O 1
ATOM 637 N N . VAL A 1 82 ? -18.312 -8.656 3.453 1 94.81 82 VAL A N 1
ATOM 638 C CA . VAL A 1 82 ? -17.266 -8.914 4.445 1 94.81 82 VAL A CA 1
ATOM 639 C C . VAL A 1 82 ? -16.016 -8.125 4.082 1 94.81 82 VAL A C 1
ATOM 641 O O . VAL A 1 82 ? -15.406 -7.48 4.938 1 94.81 82 VAL A O 1
ATOM 644 N N . TYR A 1 83 ? -15.68 -8.203 2.854 1 96.75 83 TYR A N 1
ATOM 645 C CA . TYR A 1 83 ? -14.477 -7.52 2.402 1 96.75 83 TYR A CA 1
ATOM 646 C C . TYR A 1 83 ? -14.641 -6.008 2.477 1 96.75 83 TYR A C 1
ATOM 648 O O . TYR A 1 83 ? -13.734 -5.297 2.908 1 96.75 83 TYR A O 1
ATOM 656 N N . ARG A 1 84 ? -15.766 -5.5 2.061 1 96.81 84 ARG A N 1
ATOM 657 C CA . ARG A 1 84 ? -16.078 -4.074 2.141 1 96.81 84 ARG A CA 1
ATOM 658 C C . ARG A 1 84 ? -15.969 -3.574 3.576 1 96.81 84 ARG A C 1
ATOM 660 O O . ARG A 1 84 ? -15.414 -2.502 3.826 1 96.81 84 ARG A O 1
ATOM 667 N N . THR A 1 85 ? -16.453 -4.344 4.488 1 96.69 85 THR A N 1
ATOM 668 C CA . THR A 1 85 ? -16.422 -3.98 5.898 1 96.69 85 THR A CA 1
ATOM 669 C C . THR A 1 85 ? -14.977 -3.912 6.402 1 96.69 85 THR A C 1
ATOM 671 O O . THR A 1 85 ? -14.633 -3.035 7.195 1 96.69 85 THR A O 1
ATOM 674 N N . LYS A 1 86 ? -14.18 -4.824 5.922 1 97.38 86 LYS A N 1
ATOM 675 C CA . LYS A 1 86 ? -12.758 -4.793 6.262 1 97.38 86 LYS A CA 1
ATOM 676 C C . LYS A 1 86 ? -12.117 -3.477 5.832 1 97.38 86 LYS A C 1
ATOM 678 O O . LYS A 1 86 ? -11.383 -2.855 6.605 1 97.38 86 LYS A O 1
ATOM 683 N N . VAL A 1 87 ? -12.414 -3.094 4.633 1 97.56 87 VAL A N 1
ATOM 684 C CA . VAL A 1 87 ? -11.859 -1.856 4.094 1 97.56 87 VAL A CA 1
ATOM 685 C C . VAL A 1 87 ? -12.406 -0.662 4.875 1 97.56 87 VAL A C 1
ATOM 687 O O . VAL A 1 87 ? -11.672 0.283 5.168 1 97.56 87 VAL A O 1
ATOM 690 N N . GLU A 1 88 ? -13.664 -0.709 5.262 1 97 88 GLU A N 1
ATOM 691 C CA . GLU A 1 88 ? -14.289 0.344 6.059 1 97 88 GLU A CA 1
ATOM 692 C C . GLU A 1 88 ? -13.594 0.504 7.406 1 97 88 GLU A C 1
ATOM 694 O O . GLU A 1 88 ? -13.352 1.626 7.859 1 97 88 GLU A O 1
ATOM 699 N N . ASP A 1 89 ? -13.336 -0.56 7.941 1 97.5 89 ASP A N 1
ATOM 700 C CA . ASP A 1 89 ? -12.664 -0.529 9.234 1 97.5 89 ASP A CA 1
ATOM 701 C C . ASP A 1 89 ? -11.281 0.101 9.117 1 97.5 89 ASP A C 1
ATOM 703 O O . ASP A 1 89 ? -10.852 0.85 10 1 97.5 89 ASP A O 1
ATOM 707 N N . GLU A 1 90 ? -10.602 -0.225 8.078 1 97 90 GLU A N 1
ATOM 708 C CA . GLU A 1 90 ? -9.312 0.397 7.828 1 97 90 GLU A CA 1
ATOM 709 C C . GLU A 1 90 ? -9.445 1.907 7.656 1 97 90 GLU A C 1
ATOM 711 O O . GLU A 1 90 ? -8.664 2.674 8.227 1 97 90 GLU A O 1
ATOM 716 N N . LEU A 1 91 ? -10.43 2.285 6.898 1 97.25 91 LEU A N 1
ATOM 717 C CA . LEU A 1 91 ? -10.711 3.697 6.668 1 97.25 91 LEU A CA 1
ATOM 718 C C . LEU A 1 91 ? -11.008 4.414 7.977 1 97.25 91 LEU A C 1
ATOM 720 O O . LEU A 1 91 ? -10.469 5.492 8.234 1 97.25 91 LEU A O 1
ATOM 724 N N . ARG A 1 92 ? -11.781 3.805 8.766 1 96.75 92 ARG A N 1
ATOM 725 C CA . ARG A 1 92 ? -12.148 4.379 10.062 1 96.75 92 ARG A CA 1
ATOM 726 C C . ARG A 1 92 ? -10.922 4.566 10.945 1 96.75 92 ARG A C 1
ATOM 728 O O . ARG A 1 92 ? -10.766 5.609 11.578 1 96.75 92 ARG A O 1
ATOM 735 N N . MET A 1 93 ? -10.125 3.605 10.898 1 96.75 93 MET A N 1
ATOM 736 C CA . MET A 1 93 ? -8.914 3.656 11.719 1 96.75 93 MET A CA 1
ATOM 737 C C . MET A 1 93 ? -8.008 4.797 11.273 1 96.75 93 MET A C 1
ATOM 739 O O . MET A 1 93 ? -7.5 5.551 12.102 1 96.75 93 MET A O 1
ATOM 743 N N . VAL A 1 94 ? -7.836 4.926 9.977 1 95.75 94 VAL A N 1
ATOM 744 C CA . VAL A 1 94 ? -6.953 5.961 9.445 1 95.75 94 VAL A CA 1
ATOM 745 C C . VAL A 1 94 ? -7.539 7.34 9.742 1 95.75 94 VAL A C 1
ATOM 747 O O . VAL A 1 94 ? -6.82 8.242 10.18 1 95.75 94 VAL A O 1
ATOM 750 N N . CYS A 1 95 ? -8.805 7.492 9.516 1 96.75 95 CYS A N 1
ATOM 751 C CA . CYS A 1 95 ? -9.461 8.773 9.773 1 96.75 95 CYS A CA 1
ATOM 752 C C . CYS A 1 95 ? -9.359 9.148 11.242 1 96.75 95 CYS A C 1
ATOM 754 O O . CYS A 1 95 ? -9.016 10.289 11.57 1 96.75 95 CYS A O 1
ATOM 756 N N . ASN A 1 96 ? -9.625 8.195 12.094 1 97 96 ASN A N 1
ATOM 757 C CA . ASN A 1 96 ? -9.57 8.477 13.523 1 97 96 ASN A CA 1
ATOM 758 C C . ASN A 1 96 ? -8.148 8.812 13.969 1 97 96 ASN A C 1
ATOM 760 O O . ASN A 1 96 ? -7.957 9.672 14.836 1 97 96 ASN A O 1
ATOM 764 N N . GLU A 1 97 ? -7.25 8.156 13.422 1 96.94 97 GLU A N 1
ATOM 765 C CA . GLU A 1 97 ? -5.863 8.43 13.789 1 96.94 97 GLU A CA 1
ATOM 766 C C . GLU A 1 97 ? -5.469 9.859 13.422 1 96.94 97 GLU A C 1
ATOM 768 O O . GLU A 1 97 ? -4.891 10.578 14.234 1 96.94 97 GLU A O 1
ATOM 773 N N . ILE A 1 98 ? -5.746 10.234 12.18 1 97.44 98 ILE A N 1
ATOM 774 C CA . ILE A 1 98 ? -5.34 11.562 11.742 1 97.44 98 ILE A CA 1
ATOM 775 C C . ILE A 1 98 ? -6.098 12.625 12.539 1 97.44 98 ILE A C 1
ATOM 777 O O . ILE A 1 98 ? -5.527 13.656 12.914 1 97.44 98 ILE A O 1
ATOM 781 N N . LEU A 1 99 ? -7.332 12.406 12.805 1 97.94 99 LEU A N 1
ATOM 782 C CA . LEU A 1 99 ? -8.117 13.344 13.594 1 97.94 99 LEU A CA 1
ATOM 783 C C . LEU A 1 99 ? -7.527 13.492 14.992 1 97.94 99 LEU A C 1
ATOM 785 O O . LEU A 1 99 ? -7.457 14.602 15.531 1 97.94 99 LEU A O 1
ATOM 789 N N . SER A 1 100 ? -7.137 12.406 15.547 1 98.19 100 SER A N 1
ATOM 790 C CA . SER A 1 100 ? -6.516 12.43 16.859 1 98.19 100 SER A CA 1
ATOM 791 C C . SER A 1 100 ? -5.195 13.188 16.844 1 98.19 100 SER A C 1
ATOM 793 O O . SER A 1 100 ? -4.918 13.992 17.734 1 98.19 100 SER A O 1
ATOM 795 N N . ILE A 1 101 ? -4.414 12.953 15.852 1 97.88 101 ILE A N 1
ATOM 796 C CA . ILE A 1 101 ? -3.117 13.609 15.734 1 97.88 101 ILE A CA 1
ATOM 797 C C . ILE A 1 101 ? -3.314 15.117 15.609 1 97.88 101 ILE A C 1
ATOM 799 O O . ILE A 1 101 ? -2.611 15.898 16.25 1 97.88 101 ILE A O 1
ATOM 803 N N . ILE A 1 102 ? -4.234 15.484 14.781 1 97.12 102 ILE A N 1
ATOM 804 C CA . ILE A 1 102 ? -4.516 16.906 14.586 1 97.12 102 ILE A CA 1
ATOM 805 C C . ILE A 1 102 ? -4.953 17.531 15.906 1 97.12 102 ILE A C 1
ATOM 807 O O . ILE A 1 102 ? -4.469 18.609 16.281 1 97.12 102 ILE A O 1
ATOM 811 N N . ALA A 1 103 ? -5.758 16.844 16.625 1 96.62 103 ALA A N 1
ATOM 812 C CA . ALA A 1 103 ? -6.336 17.375 17.859 1 96.62 103 ALA A CA 1
ATOM 813 C C . ALA A 1 103 ? -5.289 17.453 18.953 1 96.62 103 ALA A C 1
ATOM 815 O O . ALA A 1 103 ? -5.277 18.406 19.75 1 96.62 103 ALA A O 1
ATOM 816 N N . ILE A 1 104 ? -4.441 16.5 19.031 1 97.44 104 ILE A N 1
ATOM 817 C CA . ILE A 1 104 ? -3.537 16.375 20.172 1 97.44 104 ILE A CA 1
ATOM 818 C C . ILE A 1 104 ? -2.232 17.109 19.875 1 97.44 104 ILE A C 1
ATOM 820 O O . ILE A 1 104 ? -1.691 17.797 20.75 1 97.44 104 ILE A O 1
ATOM 824 N N . HIS A 1 105 ? -1.848 17.047 18.625 1 96.5 105 HIS A N 1
ATOM 825 C CA . HIS A 1 105 ? -0.471 17.469 18.391 1 96.5 105 HIS A CA 1
ATOM 826 C C . HIS A 1 105 ? -0.417 18.688 17.469 1 96.5 105 HIS A C 1
ATOM 828 O O . HIS A 1 105 ? 0.534 19.469 17.516 1 96.5 105 HIS A O 1
ATOM 834 N N . CYS A 1 106 ? -1.379 18.859 16.641 1 95.94 106 CYS A N 1
ATOM 835 C CA . CYS A 1 106 ? -1.248 19.891 15.602 1 95.94 106 CYS A CA 1
ATOM 836 C C . CYS A 1 106 ? -1.979 21.156 16 1 95.94 106 CYS A C 1
ATOM 838 O O . CYS A 1 106 ? -1.364 22.219 16.125 1 95.94 106 CYS A O 1
ATOM 840 N N . LEU A 1 107 ? -3.189 21.094 16.312 1 94.5 107 LEU A N 1
ATOM 841 C CA . LEU A 1 107 ? -4.027 22.266 16.547 1 94.5 107 LEU A CA 1
ATOM 842 C C . LEU A 1 107 ? -3.578 23.031 17.781 1 94.5 107 LEU A C 1
ATOM 844 O O . LEU A 1 107 ? -3.51 24.25 17.766 1 94.5 107 LEU A O 1
ATOM 848 N N . PRO A 1 108 ? -3.227 22.375 18.875 1 93.38 108 PRO A N 1
ATOM 849 C CA . PRO A 1 108 ? -2.809 23.109 20.062 1 93.38 108 PRO A CA 1
ATOM 850 C C . PRO A 1 108 ? -1.553 23.938 19.844 1 93.38 108 PRO A C 1
ATOM 852 O O . PRO A 1 108 ? -1.312 24.906 20.562 1 93.38 108 PRO A O 1
ATOM 855 N N . LEU A 1 109 ? -0.799 23.578 18.891 1 90.81 109 LEU A N 1
ATOM 856 C CA . LEU A 1 109 ? 0.467 24.25 18.641 1 90.81 109 LEU A CA 1
ATOM 857 C C . LEU A 1 109 ? 0.333 25.25 17.484 1 90.81 109 LEU A C 1
ATOM 859 O O . LEU A 1 109 ? 1.254 26.016 17.219 1 90.81 109 LEU A O 1
ATOM 863 N N . ALA A 1 110 ? -0.74 25.172 16.797 1 86.44 110 ALA A N 1
ATOM 864 C CA . ALA A 1 110 ? -0.942 26.062 15.664 1 86.44 110 ALA A CA 1
ATOM 865 C C . ALA A 1 110 ? -1.14 27.5 16.125 1 86.44 110 ALA A C 1
ATOM 867 O O . ALA A 1 110 ? -2.127 27.812 16.797 1 86.44 110 ALA A O 1
ATOM 868 N N . ASN A 1 111 ? -0.221 28.312 16.031 1 78.44 111 ASN A N 1
ATOM 869 C CA . ASN A 1 111 ? -0.244 29.672 16.531 1 78.44 111 ASN A CA 1
ATOM 870 C C . ASN A 1 111 ? -0.618 30.672 15.438 1 78.44 111 ASN A C 1
ATOM 872 O O . ASN A 1 111 ? -1.193 31.719 15.719 1 78.44 111 ASN A O 1
ATOM 876 N N . ALA A 1 112 ? -0.225 30.391 14.188 1 77.19 112 ALA A N 1
ATOM 877 C CA . ALA A 1 112 ? -0.543 31.281 13.07 1 77.19 112 ALA A CA 1
ATOM 878 C C . ALA A 1 112 ? -1.926 30.969 12.5 1 77.19 112 ALA A C 1
ATOM 880 O O . ALA A 1 112 ? -2.363 29.812 12.508 1 77.19 112 ALA A O 1
ATOM 881 N N . GLY A 1 113 ? -2.641 31.922 12.102 1 80.25 113 GLY A N 1
ATOM 882 C CA . GLY A 1 113 ? -3.967 31.797 11.516 1 80.25 113 GLY A CA 1
ATOM 883 C C . GLY A 1 113 ? -4.016 30.797 10.367 1 80.25 113 GLY A C 1
ATOM 884 O O . GLY A 1 113 ? -4.949 30 10.266 1 80.25 113 GLY A O 1
ATOM 885 N N . GLU A 1 114 ? -2.959 30.797 9.625 1 84.75 114 GLU A N 1
ATOM 886 C CA . GLU A 1 114 ? -2.934 29.938 8.445 1 84.75 114 GLU A CA 1
ATOM 887 C C . GLU A 1 114 ? -2.846 28.469 8.836 1 84.75 114 GLU A C 1
ATOM 889 O O . GLU A 1 114 ? -3.473 27.625 8.203 1 84.75 114 GLU A O 1
ATOM 894 N N . ASN A 1 115 ? -2.133 28.156 9.859 1 90.56 115 ASN A N 1
ATOM 895 C CA . ASN A 1 115 ? -2.006 26.781 10.328 1 90.56 115 ASN A CA 1
ATOM 896 C C . ASN A 1 115 ? -3.305 26.266 10.953 1 90.56 115 ASN A C 1
ATOM 898 O O . ASN A 1 115 ? -3.709 25.125 10.727 1 90.56 115 ASN A O 1
ATOM 902 N N . VAL A 1 116 ? -3.873 27.172 11.656 1 92.44 116 VAL A N 1
ATOM 903 C CA . VAL A 1 116 ? -5.129 26.812 12.312 1 92.44 116 VAL A CA 1
ATOM 904 C C . VAL A 1 116 ? -6.184 26.484 11.25 1 92.44 116 VAL A C 1
ATOM 906 O O . VAL A 1 116 ? -6.855 25.453 11.336 1 92.44 116 VAL A O 1
ATOM 909 N N . VAL A 1 117 ? -6.234 27.344 10.258 1 93 117 VAL A N 1
ATOM 910 C CA . VAL A 1 117 ? -7.191 27.141 9.172 1 93 117 VAL A CA 1
ATOM 911 C C . VAL A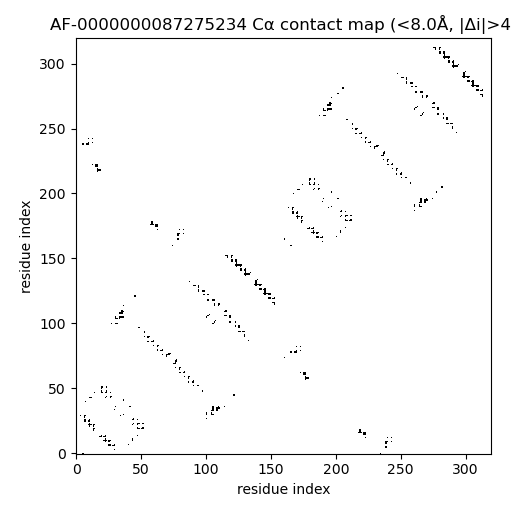 1 117 ? -6.871 25.844 8.438 1 93 117 VAL A C 1
ATOM 913 O O . VAL A 1 117 ? -7.773 25.078 8.102 1 93 117 VAL A O 1
ATOM 916 N N . PHE A 1 118 ? -5.629 25.594 8.273 1 94.94 118 PHE A N 1
ATOM 917 C CA . PHE A 1 118 ? -5.172 24.422 7.551 1 94.94 118 PHE A CA 1
ATOM 918 C C . PHE A 1 118 ? -5.641 23.141 8.25 1 94.94 118 PHE A C 1
ATOM 920 O O . PHE A 1 118 ? -6.242 22.266 7.625 1 94.94 118 PHE A O 1
ATOM 927 N N . PHE A 1 119 ? -5.48 23.047 9.5 1 96.31 119 PHE A N 1
ATOM 928 C CA . PHE A 1 119 ? -5.773 21.812 10.219 1 96.31 119 PHE A CA 1
ATOM 929 C C . PHE A 1 119 ? -7.273 21.656 10.43 1 96.31 119 PHE A C 1
ATOM 931 O O . PHE A 1 119 ? -7.785 20.531 10.453 1 96.31 119 PHE A O 1
ATOM 938 N N . HIS A 1 120 ? -7.945 22.766 10.523 1 96 120 HIS A N 1
ATOM 939 C CA . HIS A 1 120 ? -9.398 22.656 10.602 1 96 120 HIS A CA 1
ATOM 940 C C . HIS A 1 120 ? -9.977 22.156 9.281 1 96 120 HIS A C 1
ATOM 942 O O . HIS A 1 120 ? -10.938 21.375 9.281 1 96 120 HIS A O 1
ATOM 948 N N . LYS A 1 121 ? -9.438 22.609 8.234 1 96.12 121 LYS A N 1
ATOM 949 C CA . LYS A 1 121 ? -9.859 22.078 6.945 1 96.12 121 LYS A CA 1
ATOM 950 C C . LYS A 1 121 ? -9.617 20.578 6.855 1 96.12 121 LYS A C 1
ATOM 952 O O . LYS A 1 121 ? -10.484 19.828 6.398 1 96.12 121 LYS A O 1
ATOM 957 N N . MET A 1 122 ? -8.469 20.172 7.277 1 96.56 122 MET A N 1
ATOM 958 C CA . MET A 1 122 ? -8.148 18.734 7.262 1 96.56 122 MET A CA 1
ATOM 959 C C . MET A 1 122 ? -9.117 17.953 8.133 1 96.56 122 MET A C 1
ATOM 961 O O . MET A 1 122 ? -9.594 16.891 7.73 1 96.56 122 MET A O 1
ATOM 965 N N . LYS A 1 123 ? -9.344 18.531 9.312 1 97 123 LYS A N 1
ATOM 966 C CA . LYS A 1 123 ? -10.328 17.906 10.195 1 97 123 LYS A CA 1
ATOM 967 C C . LYS A 1 123 ? -11.672 17.75 9.492 1 97 123 LYS A C 1
ATOM 969 O O . LYS A 1 123 ? -12.281 16.672 9.547 1 97 123 LYS A O 1
ATOM 974 N N . GLY A 1 124 ? -12.094 18.797 8.867 1 97.56 124 GLY A N 1
ATOM 975 C CA . GLY A 1 124 ? -13.336 18.734 8.109 1 97.56 124 GLY A CA 1
ATOM 976 C C . GLY A 1 124 ? -13.336 17.641 7.055 1 97.56 124 GLY A C 1
ATOM 977 O O . GLY A 1 124 ? -14.305 16.891 6.93 1 97.56 124 GLY A O 1
ATOM 978 N N . ASP A 1 125 ? -12.305 17.562 6.328 1 97.56 125 ASP A N 1
ATOM 979 C CA . ASP A 1 125 ? -12.18 16.578 5.27 1 97.56 125 ASP A CA 1
ATOM 980 C C . ASP A 1 125 ? -12.297 15.156 5.832 1 97.56 125 ASP A C 1
ATOM 982 O O . ASP A 1 125 ? -13.031 14.328 5.285 1 97.56 125 ASP A O 1
ATOM 986 N N . TYR A 1 126 ? -11.656 14.852 6.852 1 98.12 126 TYR A N 1
ATOM 987 C CA . TYR A 1 126 ? -11.586 13.477 7.328 1 98.12 126 TYR A CA 1
ATOM 988 C C . TYR A 1 126 ? -12.867 13.078 8.047 1 98.12 126 TYR A C 1
ATOM 990 O O . TYR A 1 126 ? -13.258 11.906 8.039 1 98.12 126 TYR A O 1
ATOM 998 N N . TYR A 1 127 ? -13.562 14.062 8.625 1 97.94 127 TYR A N 1
ATOM 999 C CA . TYR A 1 127 ? -14.914 13.781 9.102 1 97.94 127 TYR A CA 1
ATOM 1000 C C . TYR A 1 127 ? -15.867 13.539 7.93 1 97.94 127 TYR A C 1
ATOM 1002 O O . TYR A 1 127 ? -16.766 12.711 8.023 1 97.94 127 TYR A O 1
ATOM 1010 N N . ARG A 1 128 ? -15.648 14.297 6.934 1 97.62 128 ARG A N 1
ATOM 1011 C CA . ARG A 1 128 ? -16.453 14.062 5.738 1 97.62 128 ARG A CA 1
ATOM 1012 C C . ARG A 1 128 ? -16.234 12.648 5.203 1 97.62 128 ARG A C 1
ATOM 1014 O O . ARG A 1 128 ? -17.188 11.977 4.797 1 97.62 128 ARG A O 1
ATOM 1021 N N . TYR A 1 129 ? -14.984 12.203 5.176 1 97.31 129 TYR A N 1
ATOM 1022 C CA . TYR A 1 129 ? -14.695 10.844 4.738 1 97.31 129 TYR A CA 1
ATOM 1023 C C . TYR A 1 129 ? -15.359 9.828 5.656 1 97.31 129 TYR A C 1
ATOM 1025 O O . TYR A 1 129 ? -15.922 8.836 5.188 1 97.31 129 TYR A O 1
ATOM 1033 N N . LEU A 1 130 ? -15.312 10.078 6.938 1 97.25 130 LEU A N 1
ATOM 1034 C CA . LEU A 1 130 ? -15.969 9.203 7.895 1 97.25 130 LEU A CA 1
ATOM 1035 C C . LEU A 1 130 ? -17.469 9.102 7.602 1 97.25 130 LEU A C 1
ATOM 1037 O O . LEU A 1 130 ? -18.047 8.023 7.68 1 97.25 130 LEU A O 1
ATOM 1041 N N . ALA A 1 131 ? -18.062 10.156 7.242 1 97.19 131 ALA A N 1
ATOM 1042 C CA . ALA A 1 131 ? -19.5 10.211 7 1 97.19 131 ALA A CA 1
ATOM 1043 C C . ALA A 1 131 ? -19.875 9.445 5.738 1 97.19 131 ALA A C 1
ATOM 1045 O O . ALA A 1 131 ? -21 8.945 5.613 1 97.19 131 ALA A O 1
ATOM 1046 N N . GLU A 1 132 ? -18.984 9.336 4.828 1 94.94 132 GLU A N 1
ATOM 1047 C CA . GLU A 1 132 ? -19.234 8.703 3.537 1 94.94 132 GLU A CA 1
ATOM 1048 C C . GLU A 1 132 ? -19.641 7.242 3.705 1 94.94 132 GLU A C 1
ATOM 1050 O O . GLU A 1 132 ? -20.5 6.746 2.977 1 94.94 132 GLU A O 1
ATOM 1055 N N . PHE A 1 133 ? -19.062 6.535 4.656 1 94.81 133 PHE A N 1
ATOM 1056 C CA . PHE A 1 133 ? -19.328 5.102 4.754 1 94.81 133 PHE A CA 1
ATOM 1057 C C . PHE A 1 133 ? -20.016 4.77 6.07 1 94.81 133 PHE A C 1
ATOM 1059 O O . PHE A 1 133 ? -20.297 3.604 6.352 1 94.81 133 PHE A O 1
ATOM 1066 N N . SER A 1 134 ? -20.219 5.789 6.902 1 95.44 134 SER A N 1
ATOM 1067 C CA . SER A 1 134 ? -20.953 5.586 8.148 1 95.44 134 SER A CA 1
ATOM 1068 C C . SER A 1 134 ? -22.469 5.625 7.914 1 95.44 134 SER A C 1
ATOM 1070 O O . SER A 1 134 ? -22.922 6.066 6.859 1 95.44 134 SER A O 1
ATOM 1072 N N . THR A 1 135 ? -23.172 5.102 8.852 1 93.44 135 THR A N 1
ATOM 1073 C CA . THR A 1 135 ? -24.625 5.094 8.742 1 93.44 135 THR A CA 1
ATOM 1074 C C . THR A 1 135 ? -25.266 5.598 10.031 1 93.44 135 THR A C 1
ATOM 1076 O O . THR A 1 135 ? -24.609 5.676 11.07 1 93.44 135 THR A O 1
ATOM 1079 N N . GLY A 1 136 ? -26.5 6.066 9.953 1 95.19 136 GLY A N 1
ATOM 1080 C CA . GLY A 1 136 ? -27.312 6.438 11.094 1 95.19 136 GLY A CA 1
ATOM 1081 C C . GLY A 1 136 ? -26.703 7.555 11.922 1 95.19 136 GLY A C 1
ATOM 1082 O O . GLY A 1 136 ? -26.344 8.602 11.383 1 95.19 136 GLY A O 1
ATOM 1083 N N . VAL A 1 137 ? -26.531 7.316 13.156 1 96 137 VAL A N 1
ATOM 1084 C CA . VAL A 1 137 ? -26.109 8.32 14.125 1 96 137 VAL A CA 1
ATOM 1085 C C . VAL A 1 137 ? -24.641 8.672 13.883 1 96 137 VAL A C 1
ATOM 1087 O O . VAL A 1 137 ? -24.25 9.844 13.977 1 96 137 VAL A O 1
ATOM 1090 N N . GLU A 1 138 ? -23.922 7.711 13.508 1 95.19 138 GLU A N 1
ATOM 1091 C CA . GLU A 1 138 ? -22.5 7.941 13.258 1 95.19 138 GLU A CA 1
ATOM 1092 C C . GLU A 1 138 ? -22.297 8.852 12.055 1 95.19 138 GLU A C 1
ATOM 1094 O O . GLU A 1 138 ? -21.422 9.727 12.07 1 95.19 138 GLU A O 1
ATOM 1099 N N . LYS A 1 139 ? -23.078 8.633 11.039 1 96.94 139 LYS A N 1
ATOM 1100 C CA . LYS A 1 139 ? -22.984 9.469 9.844 1 96.94 139 LYS A CA 1
ATOM 1101 C C . LYS A 1 139 ? -23.344 10.922 10.156 1 96.94 139 LYS A C 1
ATOM 1103 O O . LYS A 1 139 ? -22.625 11.836 9.766 1 96.94 139 LYS A O 1
ATOM 1108 N N . LYS A 1 140 ? -24.391 11.094 10.844 1 97.5 140 LYS A N 1
ATOM 1109 C CA . LYS A 1 140 ? -24.859 12.438 11.195 1 97.5 140 LYS A CA 1
ATOM 1110 C C . LYS A 1 140 ? -23.812 13.156 12.055 1 97.5 140 LYS A C 1
ATOM 1112 O O . LYS A 1 140 ? -23.516 14.328 11.812 1 97.5 140 LYS A O 1
ATOM 1117 N N . SER A 1 141 ? -23.344 12.438 13.023 1 97.75 141 SER A N 1
ATOM 1118 C CA . SER A 1 141 ? -22.344 13.023 13.906 1 97.75 141 SER A CA 1
ATOM 1119 C C . SER A 1 141 ? -21.094 13.438 13.133 1 97.75 141 SER A C 1
ATOM 1121 O O . SER A 1 141 ? -20.562 14.539 13.328 1 97.75 141 SER A O 1
ATOM 1123 N N . ALA A 1 142 ? -20.641 12.594 12.281 1 97.56 142 ALA A N 1
ATOM 1124 C CA . ALA A 1 142 ? -19.469 12.891 11.469 1 97.56 142 ALA A CA 1
ATOM 1125 C C . ALA A 1 142 ? -19.719 14.078 10.555 1 97.56 142 ALA A C 1
ATOM 1127 O O . ALA A 1 142 ? -18.859 14.945 10.391 1 97.56 142 ALA A O 1
ATOM 1128 N N . ALA A 1 143 ? -20.891 14.109 9.977 1 97.44 143 ALA A N 1
ATOM 1129 C CA . ALA A 1 143 ? -21.25 15.211 9.102 1 97.44 143 ALA A CA 1
ATOM 1130 C C . ALA A 1 143 ? -21.281 16.531 9.859 1 97.44 143 ALA A C 1
ATOM 1132 O O . ALA A 1 143 ? -20.812 17.562 9.359 1 97.44 143 ALA A O 1
ATOM 1133 N N . ASP A 1 144 ? -21.781 16.5 11.008 1 97.75 144 ASP A N 1
ATOM 1134 C CA . ASP A 1 144 ? -21.844 17.688 11.836 1 97.75 144 ASP A CA 1
ATOM 1135 C C . ASP A 1 144 ? -20.453 18.172 12.227 1 97.75 144 ASP A C 1
ATOM 1137 O O . ASP A 1 144 ? -20.156 19.359 12.164 1 97.75 144 ASP A O 1
ATOM 1141 N N . GLN A 1 145 ? -19.672 17.25 12.625 1 96.94 145 GLN A N 1
ATOM 1142 C CA . GLN A 1 145 ? -18.297 17.594 12.984 1 96.94 145 GLN A CA 1
ATOM 1143 C C . GLN A 1 145 ? -17.547 18.172 11.797 1 96.94 145 GLN A C 1
ATOM 1145 O O . GLN A 1 145 ? -16.734 19.094 11.953 1 96.94 145 GLN A O 1
ATOM 1150 N N . SER A 1 146 ? -17.781 17.609 10.648 1 97.38 146 SER A N 1
ATOM 1151 C CA . SER A 1 146 ? -17.172 18.141 9.43 1 97.38 146 SER A CA 1
ATOM 1152 C C . SER A 1 146 ? -17.578 19.594 9.195 1 97.38 146 SER A C 1
ATOM 1154 O O . SER A 1 146 ? -16.734 20.453 8.969 1 97.38 146 SER A O 1
ATOM 1156 N N . LEU A 1 147 ? -18.844 19.828 9.258 1 95.81 147 LEU A N 1
ATOM 1157 C CA . LEU A 1 147 ? -19.375 21.172 9.062 1 95.81 147 LEU A CA 1
ATOM 1158 C C . LEU A 1 147 ? -18.781 22.141 10.078 1 95.81 147 LEU A C 1
ATOM 1160 O O . LEU A 1 147 ? -18.359 23.234 9.719 1 95.81 147 LEU A O 1
ATOM 1164 N N . MET A 1 148 ? -18.688 21.766 11.242 1 95.38 148 MET A N 1
ATOM 1165 C CA . MET A 1 148 ? -18.141 22.609 12.305 1 95.38 148 MET A CA 1
ATOM 1166 C C . MET A 1 148 ? -16.672 22.922 12.047 1 95.38 148 MET A C 1
ATOM 1168 O O . MET A 1 148 ? -16.219 24.047 12.273 1 95.38 148 MET A O 1
ATOM 1172 N N . ALA A 1 149 ? -15.977 21.984 11.633 1 95 149 ALA A N 1
ATOM 1173 C CA . ALA A 1 149 ? -14.555 22.156 11.359 1 95 149 ALA A CA 1
ATOM 1174 C C . ALA A 1 149 ? -14.328 23.172 10.242 1 95 149 ALA A C 1
ATOM 1176 O O . ALA A 1 149 ? -13.453 24.031 10.344 1 95 149 ALA A O 1
ATOM 1177 N N . TYR A 1 150 ? -15.141 23.094 9.211 1 93.5 150 TYR A N 1
ATOM 1178 C CA . TYR A 1 150 ? -15.008 24.016 8.094 1 93.5 150 TYR A CA 1
ATOM 1179 C C . TYR A 1 150 ? -15.383 25.438 8.516 1 93.5 150 TYR A C 1
ATOM 1181 O O . TYR A 1 150 ? -14.844 26.406 7.98 1 93.5 150 TYR A O 1
ATOM 1189 N N . GLN A 1 151 ? -16.219 25.578 9.422 1 90.38 151 GLN A N 1
ATOM 1190 C CA . GLN A 1 151 ? -16.688 26.891 9.883 1 90.38 151 GLN A CA 1
ATOM 1191 C C . GLN A 1 151 ? -15.711 27.516 10.867 1 90.38 151 GLN A C 1
ATOM 1193 O O . GLN A 1 151 ? -15.703 28.734 11.047 1 90.38 151 GLN A O 1
ATOM 1198 N N . ALA A 1 152 ? -15.047 26.656 11.57 1 78.88 152 ALA A N 1
ATOM 1199 C CA . ALA A 1 152 ? -14.031 27.203 12.469 1 78.88 152 ALA A CA 1
ATOM 1200 C C . ALA A 1 152 ? -13.023 28.047 11.703 1 78.88 152 ALA A C 1
ATOM 1202 O O . ALA A 1 152 ? -12.383 28.938 12.281 1 78.88 152 ALA A O 1
ATOM 1203 N N . ARG A 1 153 ? -12.711 27.953 10.391 1 64.62 153 ARG A N 1
ATOM 1204 C CA . ARG A 1 153 ? -11.836 28.703 9.5 1 64.62 153 ARG A CA 1
ATOM 1205 C C . ARG A 1 153 ? -12.258 30.156 9.398 1 64.62 153 ARG A C 1
ATOM 1207 O O . ARG A 1 153 ? -11.461 31.016 9.023 1 64.62 153 ARG A O 1
ATOM 1214 N N . ILE A 1 154 ? -13.461 30.5 9.586 1 55.88 154 ILE A N 1
ATOM 1215 C CA . ILE A 1 154 ? -13.945 31.844 9.266 1 55.88 154 ILE A CA 1
ATOM 1216 C C . ILE A 1 154 ? -13.398 32.844 10.281 1 55.88 154 ILE A C 1
ATOM 1218 O O . ILE A 1 154 ? -13.727 32.781 11.469 1 55.88 154 ILE A O 1
ATOM 1222 N N . PRO A 1 155 ? -12.203 33.312 10.102 1 53.84 155 PRO A N 1
ATOM 1223 C CA . PRO A 1 155 ? -11.805 34.469 10.953 1 53.84 155 PRO A CA 1
ATOM 1224 C C . PRO A 1 155 ? -12.977 35.375 11.281 1 53.84 155 PRO A C 1
ATOM 1226 O O . PRO A 1 155 ? -13.922 35.5 10.5 1 53.84 155 PRO A O 1
ATOM 1229 N N . PRO A 1 156 ? -13.156 35.656 12.539 1 46.84 156 PRO A N 1
ATOM 1230 C CA . PRO A 1 156 ? -14.141 36.719 12.789 1 46.84 156 PRO A CA 1
ATOM 1231 C C . PRO A 1 156 ? -14 37.906 11.828 1 46.84 156 PRO A C 1
ATOM 1233 O O . PRO A 1 156 ? -12.875 38.281 11.469 1 46.84 156 PRO A O 1
ATOM 1236 N N . LEU A 1 157 ? -14.727 37.969 10.75 1 40.78 157 LEU A N 1
ATOM 1237 C CA . LEU A 1 157 ? -14.766 39.25 10.078 1 40.78 157 LEU A CA 1
ATOM 1238 C C . LEU A 1 157 ? -14.484 40.375 11.07 1 40.78 157 LEU A C 1
ATOM 1240 O O . LEU A 1 157 ? -15.211 40.562 12.047 1 40.78 157 LEU A O 1
ATOM 1244 N N . THR A 1 158 ? -13.297 40.594 11.492 1 38.56 158 THR A N 1
ATOM 1245 C CA . THR A 1 158 ? -13.117 41.906 12.047 1 38.56 158 THR A CA 1
ATOM 1246 C C . THR A 1 158 ? -13.961 42.938 11.289 1 38.56 158 THR A C 1
ATOM 1248 O O . THR A 1 158 ? -13.781 43.125 10.086 1 38.56 158 THR A O 1
ATOM 1251 N N . ILE A 1 159 ? -15.242 42.906 11.562 1 34.81 159 ILE A N 1
ATOM 1252 C CA . ILE A 1 159 ? -16.016 44.094 11.25 1 34.81 159 ILE A CA 1
ATOM 1253 C C . ILE A 1 159 ? -15.203 45.344 11.617 1 34.81 159 ILE A C 1
ATOM 1255 O O . ILE A 1 159 ? -14.984 45.625 12.797 1 34.81 159 ILE A O 1
ATOM 1259 N N . PHE A 1 160 ? -14.023 45.531 10.883 1 28.77 160 PHE A N 1
ATOM 1260 C CA . PHE A 1 160 ? -13.781 46.969 10.836 1 28.77 160 PHE A CA 1
ATOM 1261 C C . PHE A 1 160 ? -14.805 47.688 9.945 1 28.77 160 PHE A C 1
ATOM 1263 O O . PHE A 1 160 ? -15.289 47.094 8.977 1 28.77 160 PHE A O 1
ATOM 1270 N N . MET B 1 1 ? -19.594 -22.219 0.141 1 66 1 MET B N 1
ATOM 1271 C CA . MET B 1 1 ? -18.438 -22.219 -0.751 1 66 1 MET B CA 1
ATOM 1272 C C . MET B 1 1 ? -17.203 -22.812 -0.058 1 66 1 MET B C 1
ATOM 1274 O O . MET B 1 1 ? -16.969 -22.562 1.125 1 66 1 MET B O 1
ATOM 1278 N N . GLU B 1 2 ? -16.5 -23.797 -0.613 1 85.12 2 GLU B N 1
ATOM 1279 C CA . GLU B 1 2 ? -15.266 -24.391 -0.114 1 85.12 2 GLU B CA 1
ATOM 1280 C C . GLU B 1 2 ? -14.188 -23.344 0.116 1 85.12 2 GLU B C 1
ATOM 1282 O O . GLU B 1 2 ? -14.258 -22.25 -0.444 1 85.12 2 GLU B O 1
ATOM 1287 N N . GLU B 1 3 ? -13.43 -23.562 1.127 1 91 3 GLU B N 1
ATOM 1288 C CA . GLU B 1 3 ? -12.359 -22.641 1.516 1 91 3 GLU B CA 1
ATOM 1289 C C . GLU B 1 3 ? -11.578 -22.156 0.299 1 91 3 GLU B C 1
ATOM 1291 O O . GLU B 1 3 ? -11.25 -20.969 0.193 1 91 3 GLU B O 1
ATOM 1296 N N . ARG B 1 4 ? -11.344 -23.016 -0.601 1 94.62 4 ARG B N 1
ATOM 1297 C CA . ARG B 1 4 ? -10.633 -22.703 -1.839 1 94.62 4 ARG B CA 1
ATOM 1298 C C . ARG B 1 4 ? -11.406 -21.672 -2.66 1 94.62 4 ARG B C 1
ATOM 1300 O O . ARG B 1 4 ? -10.836 -20.672 -3.098 1 94.62 4 ARG B O 1
ATOM 1307 N N . GLY B 1 5 ? -12.664 -21.891 -2.799 1 93.31 5 GLY B N 1
ATOM 1308 C CA . GLY B 1 5 ? -13.5 -20.969 -3.549 1 93.31 5 GLY B CA 1
ATOM 1309 C C . GLY B 1 5 ? -13.594 -19.594 -2.912 1 93.31 5 GLY B C 1
ATOM 1310 O O . GLY B 1 5 ? -13.617 -18.578 -3.613 1 93.31 5 GLY B O 1
ATOM 1311 N N . LYS B 1 6 ? -13.578 -19.625 -1.668 1 93.88 6 LYS B N 1
ATOM 1312 C CA . LYS B 1 6 ? -13.656 -18.375 -0.929 1 93.88 6 LYS B CA 1
ATOM 1313 C C . LYS B 1 6 ? -12.391 -17.547 -1.118 1 93.88 6 LYS B C 1
ATOM 1315 O O . LYS B 1 6 ? -12.461 -16.328 -1.331 1 93.88 6 LYS B O 1
ATOM 1320 N N . VAL B 1 7 ? -11.289 -18.188 -1.062 1 95.75 7 VAL B N 1
ATOM 1321 C CA . VAL B 1 7 ? -10 -17.531 -1.191 1 95.75 7 VAL B CA 1
ATOM 1322 C C . VAL B 1 7 ? -9.859 -16.938 -2.594 1 95.75 7 VAL B C 1
ATOM 1324 O O . VAL B 1 7 ? -9.406 -15.805 -2.758 1 95.75 7 VAL B O 1
ATOM 1327 N N . VAL B 1 8 ? -10.297 -17.688 -3.523 1 96.5 8 VAL B N 1
ATOM 1328 C CA . VAL B 1 8 ? -10.227 -17.234 -4.91 1 96.5 8 VAL B CA 1
ATOM 1329 C C . VAL B 1 8 ? -11.164 -16.047 -5.113 1 96.5 8 VAL B C 1
ATOM 1331 O O . VAL B 1 8 ? -10.797 -15.055 -5.762 1 96.5 8 VAL B O 1
ATOM 1334 N N . CYS B 1 9 ? -12.297 -16.172 -4.547 1 95.38 9 CYS B N 1
ATOM 1335 C CA . CYS B 1 9 ? -13.258 -15.078 -4.633 1 95.38 9 CYS B CA 1
ATOM 1336 C C . CYS B 1 9 ? -12.703 -13.812 -3.992 1 95.38 9 CYS B C 1
ATOM 1338 O O . CYS B 1 9 ? -12.805 -12.727 -4.566 1 95.38 9 CYS B O 1
ATOM 1340 N N . MET B 1 10 ? -12.125 -13.945 -2.908 1 96.88 10 MET B N 1
ATOM 1341 C CA . MET B 1 10 ? -11.547 -12.805 -2.207 1 96.88 10 MET B CA 1
ATOM 1342 C C . MET B 1 10 ? -10.406 -12.195 -3.01 1 96.88 10 MET B C 1
ATOM 1344 O O . MET B 1 10 ? -10.258 -10.969 -3.057 1 96.88 10 MET B O 1
ATOM 1348 N N . ALA B 1 11 ? -9.625 -13.008 -3.598 1 97.81 11 ALA B N 1
ATOM 1349 C CA . ALA B 1 11 ? -8.523 -12.531 -4.43 1 97.81 11 ALA B CA 1
ATOM 1350 C C . ALA B 1 11 ? -9.039 -11.703 -5.602 1 97.81 11 ALA B C 1
ATOM 1352 O O . ALA B 1 11 ? -8.477 -10.656 -5.934 1 97.81 11 ALA B O 1
ATOM 1353 N N . LYS B 1 12 ? -10.109 -12.164 -6.172 1 97.44 12 LYS B N 1
ATOM 1354 C CA . LYS B 1 12 ? -10.719 -11.438 -7.285 1 97.44 12 LYS B CA 1
ATOM 1355 C C . LYS B 1 12 ? -11.258 -10.086 -6.832 1 97.44 12 LYS B C 1
ATOM 1357 O O . LYS B 1 12 ? -11.109 -9.086 -7.531 1 97.44 12 LYS B O 1
ATOM 1362 N N . LEU B 1 13 ? -11.875 -10.109 -5.711 1 97.44 13 LEU B N 1
ATOM 1363 C CA . LEU B 1 13 ? -12.383 -8.859 -5.152 1 97.44 13 LEU B CA 1
ATOM 1364 C C . LEU B 1 13 ? -11.242 -7.895 -4.863 1 97.44 13 LEU B C 1
ATOM 1366 O O . LEU B 1 13 ? -11.352 -6.695 -5.137 1 97.44 13 LEU B O 1
ATOM 1370 N N . ALA B 1 14 ? -10.172 -8.414 -4.332 1 98.12 14 ALA B N 1
ATOM 1371 C CA . ALA B 1 14 ? -9.008 -7.59 -4.047 1 98.12 14 ALA B CA 1
ATOM 1372 C C . ALA B 1 14 ? -8.43 -6.992 -5.328 1 98.12 14 ALA B C 1
ATOM 1374 O O . ALA B 1 14 ? -8.031 -5.828 -5.352 1 98.12 14 ALA B O 1
ATOM 1375 N N . GLU B 1 15 ? -8.391 -7.766 -6.32 1 97.81 15 GLU B N 1
ATOM 1376 C CA . GLU B 1 15 ? -7.91 -7.273 -7.609 1 97.81 15 GLU B CA 1
ATOM 1377 C C . GLU B 1 15 ? -8.789 -6.141 -8.125 1 97.81 15 GLU B C 1
ATOM 1379 O O . GLU B 1 15 ? -8.289 -5.098 -8.547 1 97.81 15 GLU B O 1
ATOM 1384 N N . GLN B 1 16 ? -10.078 -6.355 -8.055 1 97.12 16 GLN B N 1
ATOM 1385 C CA . GLN B 1 16 ? -11.023 -5.348 -8.523 1 97.12 16 GLN B CA 1
ATOM 1386 C C . GLN B 1 16 ? -10.906 -4.062 -7.715 1 97.12 16 GLN B C 1
ATOM 1388 O O . GLN B 1 16 ? -11.039 -2.963 -8.258 1 97.12 16 GLN B O 1
ATOM 1393 N N . ALA B 1 17 ? -10.57 -4.223 -6.508 1 97.5 17 ALA B N 1
ATOM 1394 C CA . ALA B 1 17 ? -10.492 -3.078 -5.605 1 97.5 17 ALA B CA 1
ATOM 1395 C C . ALA B 1 17 ? -9.102 -2.457 -5.629 1 97.5 17 ALA B C 1
ATOM 1397 O O . ALA B 1 17 ? -8.836 -1.475 -4.93 1 97.5 17 ALA B O 1
ATOM 1398 N N . GLY B 1 18 ? -8.188 -3.004 -6.371 1 96.5 18 GLY B N 1
ATOM 1399 C CA . GLY B 1 18 ? -6.836 -2.471 -6.465 1 96.5 18 GLY B CA 1
ATOM 1400 C C . GLY B 1 18 ? -6.012 -2.717 -5.219 1 96.5 18 GLY B C 1
ATOM 1401 O O . GLY B 1 18 ? -5.117 -1.934 -4.895 1 96.5 18 GLY B O 1
ATOM 1402 N N . ARG B 1 19 ? -6.387 -3.727 -4.492 1 97.5 19 ARG B N 1
ATOM 1403 C CA . ARG B 1 19 ? -5.695 -4.07 -3.256 1 97.5 19 ARG B CA 1
ATOM 1404 C C . ARG B 1 19 ? -4.824 -5.309 -3.439 1 97.5 19 ARG B C 1
ATOM 1406 O O . ARG B 1 19 ? -5.152 -6.387 -2.943 1 97.5 19 ARG B O 1
ATOM 1413 N N . TYR B 1 20 ? -3.666 -5.102 -3.926 1 97.19 20 TYR B N 1
ATOM 1414 C CA . TYR B 1 20 ? -2.84 -6.211 -4.395 1 97.19 20 TYR B CA 1
ATOM 1415 C C . TYR B 1 20 ? -2.117 -6.883 -3.234 1 97.19 20 TYR B C 1
ATOM 1417 O O . TYR B 1 20 ? -1.855 -8.086 -3.271 1 97.19 20 TYR B O 1
ATOM 1425 N N . ASP B 1 21 ? -1.875 -6.152 -2.209 1 95.81 21 ASP B N 1
ATOM 1426 C CA . ASP B 1 21 ? -1.3 -6.797 -1.031 1 95.81 21 ASP B CA 1
ATOM 1427 C C . ASP B 1 21 ? -2.264 -7.824 -0.442 1 95.81 21 ASP B C 1
ATOM 1429 O O . ASP B 1 21 ? -1.854 -8.93 -0.082 1 95.81 21 ASP B O 1
ATOM 1433 N N . ASP B 1 22 ? -3.494 -7.434 -0.347 1 97.69 22 ASP B N 1
ATOM 1434 C CA . ASP B 1 22 ? -4.504 -8.391 0.086 1 97.69 22 ASP B CA 1
ATOM 1435 C C . ASP B 1 22 ? -4.574 -9.586 -0.866 1 97.69 22 ASP B C 1
ATOM 1437 O O . ASP B 1 22 ? -4.668 -10.734 -0.426 1 97.69 22 ASP B O 1
ATOM 1441 N N . MET B 1 23 ? -4.531 -9.242 -2.135 1 97.88 23 MET B N 1
ATOM 1442 C CA . MET B 1 23 ? -4.609 -10.281 -3.16 1 97.88 23 MET B CA 1
ATOM 1443 C C . MET B 1 23 ? -3.516 -11.32 -2.965 1 97.88 23 MET B C 1
ATOM 1445 O O . MET B 1 23 ? -3.783 -12.523 -3.02 1 97.88 23 MET B O 1
ATOM 1449 N N . VAL B 1 24 ? -2.352 -10.875 -2.713 1 97.56 24 VAL B N 1
ATOM 1450 C CA . VAL B 1 24 ? -1.209 -11.758 -2.523 1 97.56 24 VAL B CA 1
ATOM 1451 C C . VAL B 1 24 ? -1.426 -12.625 -1.283 1 97.56 24 VAL B C 1
ATOM 1453 O O . VAL B 1 24 ? -1.129 -13.82 -1.294 1 97.56 24 VAL B O 1
ATOM 1456 N N . ASP B 1 25 ? -1.925 -12.039 -0.227 1 97.62 25 ASP B N 1
ATOM 1457 C CA . ASP B 1 25 ? -2.182 -12.797 0.995 1 97.62 25 ASP B CA 1
ATOM 1458 C C . ASP B 1 25 ? -3.18 -13.922 0.743 1 97.62 25 ASP B C 1
ATOM 1460 O O . ASP B 1 25 ? -2.992 -15.047 1.222 1 97.62 25 ASP B O 1
ATOM 1464 N N . PHE B 1 26 ? -4.211 -13.594 0.014 1 97.75 26 PHE B N 1
ATOM 1465 C CA . PHE B 1 26 ? -5.195 -14.617 -0.32 1 97.75 26 PHE B CA 1
ATOM 1466 C C . PHE B 1 26 ? -4.57 -15.711 -1.185 1 97.75 26 PHE B C 1
ATOM 1468 O O . PHE B 1 26 ? -4.812 -16.891 -0.964 1 97.75 26 PHE B O 1
ATOM 1475 N N . MET B 1 27 ? -3.742 -15.273 -2.098 1 97.69 27 MET B N 1
ATOM 1476 C CA . MET B 1 27 ? -3.168 -16.25 -3.027 1 97.69 27 MET B CA 1
ATOM 1477 C C . MET B 1 27 ? -2.104 -17.094 -2.338 1 97.69 27 MET B C 1
ATOM 1479 O O . MET B 1 27 ? -1.914 -18.266 -2.684 1 97.69 27 MET B O 1
ATOM 1483 N N . LYS B 1 28 ? -1.429 -16.516 -1.371 1 97.44 28 LYS B N 1
ATOM 1484 C CA . LYS B 1 28 ? -0.525 -17.312 -0.548 1 97.44 28 LYS B CA 1
ATOM 1485 C C . LYS B 1 28 ? -1.283 -18.406 0.2 1 97.44 28 LYS B C 1
ATOM 1487 O O . LYS B 1 28 ? -0.805 -19.531 0.312 1 97.44 28 LYS B O 1
ATOM 1492 N N . LYS B 1 29 ? -2.383 -17.984 0.731 1 97.5 29 LYS B N 1
ATOM 1493 C CA . LYS B 1 29 ? -3.221 -18.953 1.424 1 97.5 29 LYS B CA 1
ATOM 1494 C C . LYS B 1 29 ? -3.619 -20.109 0.494 1 97.5 29 LYS B C 1
ATOM 1496 O O . LYS B 1 29 ? -3.59 -21.266 0.888 1 97.5 29 LYS B O 1
ATOM 1501 N N . LEU B 1 30 ? -3.979 -19.766 -0.718 1 97.5 30 LEU B N 1
ATOM 1502 C CA . LEU B 1 30 ? -4.34 -20.781 -1.699 1 97.5 30 LEU B CA 1
ATOM 1503 C C . LEU B 1 30 ? -3.176 -21.734 -1.952 1 97.5 30 LEU B C 1
ATOM 1505 O O . LEU B 1 30 ? -3.355 -22.953 -1.955 1 97.5 30 LEU B O 1
ATOM 1509 N N . ALA B 1 31 ? -2.033 -21.156 -2.195 1 96.94 31 ALA B N 1
ATOM 1510 C CA . ALA B 1 31 ? -0.854 -21.969 -2.471 1 96.94 31 ALA B CA 1
ATOM 1511 C C . ALA B 1 31 ? -0.566 -22.938 -1.319 1 96.94 31 ALA B C 1
ATOM 1513 O O . ALA B 1 31 ? -0.188 -24.094 -1.542 1 96.94 31 ALA B O 1
ATOM 1514 N N . ARG B 1 32 ? -0.82 -22.5 -0.086 1 96.75 32 ARG B N 1
ATOM 1515 C CA . ARG B 1 32 ? -0.481 -23.281 1.104 1 96.75 32 ARG B CA 1
ATOM 1516 C C . ARG B 1 32 ? -1.519 -24.359 1.365 1 96.75 32 ARG B C 1
ATOM 1518 O O . ARG B 1 32 ? -1.351 -25.188 2.27 1 96.75 32 ARG B O 1
ATOM 1525 N N . MET B 1 33 ? -2.545 -24.312 0.585 1 95.69 33 MET B N 1
ATOM 1526 C CA . MET B 1 33 ? -3.504 -25.422 0.641 1 95.69 33 MET B CA 1
ATOM 1527 C C . MET B 1 33 ? -2.973 -26.641 -0.096 1 95.69 33 MET B C 1
ATOM 1529 O O . MET B 1 33 ? -3.551 -27.719 -0.004 1 95.69 33 MET B O 1
ATOM 1533 N N . ASP B 1 34 ? -1.888 -26.453 -0.76 1 94.19 34 ASP B N 1
ATOM 1534 C CA . ASP B 1 34 ? -1.208 -27.531 -1.485 1 94.19 34 ASP B CA 1
ATOM 1535 C C . ASP B 1 34 ? -2.15 -28.203 -2.48 1 94.19 34 ASP B C 1
ATOM 1537 O O . ASP B 1 34 ? -2.334 -29.422 -2.443 1 94.19 34 ASP B O 1
ATOM 1541 N N . VAL B 1 35 ? -2.705 -27.422 -3.289 1 89.62 35 VAL B N 1
ATOM 1542 C CA . VAL B 1 35 ? -3.539 -27.891 -4.387 1 89.62 35 VAL B CA 1
ATOM 1543 C C . VAL B 1 35 ? -2.963 -27.422 -5.719 1 89.62 35 VAL B C 1
ATOM 1545 O O . VAL B 1 35 ? -2.254 -26.406 -5.77 1 89.62 35 VAL B O 1
ATOM 1548 N N . ASP B 1 36 ? -3.287 -28.188 -6.758 1 91.62 36 ASP B N 1
ATOM 1549 C CA . ASP B 1 36 ? -2.893 -27.766 -8.102 1 91.62 36 ASP B CA 1
ATOM 1550 C C . ASP B 1 36 ? -3.77 -26.609 -8.602 1 91.62 36 ASP B C 1
ATOM 1552 O O . ASP B 1 36 ? -4.988 -26.766 -8.703 1 91.62 36 ASP B O 1
ATOM 1556 N N . MET B 1 37 ? -3.135 -25.562 -8.93 1 94 37 MET B N 1
ATOM 1557 C CA . MET B 1 37 ? -3.869 -24.359 -9.273 1 94 37 MET B CA 1
ATOM 1558 C C . MET B 1 37 ? -4.449 -24.453 -10.68 1 94 37 MET B C 1
ATOM 1560 O O . MET B 1 37 ? -3.795 -24.969 -11.594 1 94 37 MET B O 1
ATOM 1564 N N . SER B 1 38 ? -5.664 -24.047 -10.805 1 94.25 38 SER B N 1
ATOM 1565 C CA . SER B 1 38 ? -6.258 -23.891 -12.125 1 94.25 38 SER B CA 1
ATOM 1566 C C . SER B 1 38 ? -5.609 -22.75 -12.898 1 94.25 38 SER B C 1
ATOM 1568 O O . SER B 1 38 ? -4.824 -21.984 -12.336 1 94.25 38 SER B O 1
ATOM 1570 N N . VAL B 1 39 ? -5.914 -22.578 -14.156 1 94.5 39 VAL B N 1
ATOM 1571 C CA . VAL B 1 39 ? -5.383 -21.516 -15 1 94.5 39 VAL B CA 1
ATOM 1572 C C . VAL B 1 39 ? -5.738 -20.156 -14.398 1 94.5 39 VAL B C 1
ATOM 1574 O O . VAL B 1 39 ? -4.883 -19.281 -14.289 1 94.5 39 VAL B O 1
ATOM 1577 N N . GLU B 1 40 ? -6.918 -20.031 -13.977 1 96.19 40 GLU B N 1
ATOM 1578 C CA . GLU B 1 40 ? -7.391 -18.781 -13.398 1 96.19 40 GLU B CA 1
ATOM 1579 C C . GLU B 1 40 ? -6.668 -18.469 -12.086 1 96.19 40 GLU B C 1
ATOM 1581 O O . GLU B 1 40 ? -6.277 -17.328 -11.844 1 96.19 40 GLU B O 1
ATOM 1586 N N . GLU B 1 41 ? -6.492 -19.438 -11.336 1 96.44 41 GLU B N 1
ATOM 1587 C CA . GLU B 1 41 ? -5.828 -19.281 -10.047 1 96.44 41 GLU B CA 1
ATOM 1588 C C . GLU B 1 41 ? -4.363 -18.891 -10.227 1 96.44 41 GLU B C 1
ATOM 1590 O O . GLU B 1 41 ? -3.855 -18.016 -9.516 1 96.44 41 GLU B O 1
ATOM 1595 N N . ARG B 1 42 ? -3.711 -19.453 -11.18 1 96.12 42 ARG B N 1
ATOM 1596 C CA . ARG B 1 42 ? -2.332 -19.094 -11.484 1 96.12 42 ARG B CA 1
ATOM 1597 C C . ARG B 1 42 ? -2.238 -17.641 -11.945 1 96.12 42 ARG B C 1
ATOM 1599 O O . ARG B 1 42 ? -1.312 -16.922 -11.57 1 96.12 42 ARG B O 1
ATOM 1606 N N . HIS B 1 43 ? -3.189 -17.344 -12.711 1 96.62 43 HIS B N 1
ATOM 1607 C CA . HIS B 1 43 ? -3.225 -15.969 -13.188 1 96.62 43 HIS B CA 1
ATOM 1608 C C . HIS B 1 43 ? -3.367 -14.992 -12.023 1 96.62 43 HIS B C 1
ATOM 1610 O O . HIS B 1 43 ? -2.633 -14.008 -11.938 1 96.62 43 HIS B O 1
ATOM 1616 N N . LEU B 1 44 ? -4.289 -15.25 -11.148 1 97.88 44 LEU B N 1
ATOM 1617 C CA . LEU B 1 44 ? -4.484 -14.406 -9.977 1 97.88 44 LEU B CA 1
ATOM 1618 C C . LEU B 1 44 ? -3.227 -14.359 -9.117 1 97.88 44 LEU B C 1
ATOM 1620 O O . LEU B 1 44 ? -2.83 -13.297 -8.648 1 97.88 44 LEU B O 1
ATOM 1624 N N . PHE B 1 45 ? -2.67 -15.531 -8.984 1 97.75 45 PHE B N 1
ATOM 1625 C CA . PHE B 1 45 ? -1.432 -15.664 -8.227 1 97.75 45 PHE B CA 1
ATOM 1626 C C . PHE B 1 45 ? -0.344 -14.766 -8.805 1 97.75 45 PHE B C 1
ATOM 1628 O O . PHE B 1 45 ? 0.267 -13.977 -8.086 1 97.75 45 PHE B O 1
ATOM 1635 N N . SER B 1 46 ? -0.158 -14.836 -10.016 1 97.44 46 SER B N 1
ATOM 1636 C CA . SER B 1 46 ? 0.889 -14.078 -10.695 1 97.44 46 SER B CA 1
ATOM 1637 C C . SER B 1 46 ? 0.584 -12.578 -10.688 1 97.44 46 SER B C 1
ATOM 1639 O O . SER B 1 46 ? 1.473 -11.766 -10.445 1 97.44 46 SER B O 1
ATOM 1641 N N . VAL B 1 47 ? -0.665 -12.234 -10.922 1 97.44 47 VAL B N 1
ATOM 1642 C CA . VAL B 1 47 ? -1.066 -10.828 -11 1 97.44 47 VAL B CA 1
ATOM 1643 C C . VAL B 1 47 ? -0.824 -10.148 -9.656 1 97.44 47 VAL B C 1
ATOM 1645 O O . VAL B 1 47 ? -0.293 -9.039 -9.602 1 97.44 47 VAL B O 1
ATOM 1648 N N . GLY B 1 48 ? -1.208 -10.789 -8.594 1 97.25 48 GLY B N 1
ATOM 1649 C CA . GLY B 1 48 ? -1.002 -10.219 -7.273 1 97.25 48 GLY B CA 1
ATOM 1650 C C . GLY B 1 48 ? 0.456 -9.938 -6.965 1 97.25 48 GLY B C 1
ATOM 1651 O O . GLY B 1 48 ? 0.807 -8.82 -6.578 1 97.25 48 GLY B O 1
ATOM 1652 N N . PHE B 1 49 ? 1.243 -10.891 -7.168 1 96.81 49 PHE B N 1
ATOM 1653 C CA . PHE B 1 49 ? 2.66 -10.742 -6.855 1 96.81 49 PHE B CA 1
ATOM 1654 C C . PHE B 1 49 ? 3.322 -9.75 -7.805 1 96.81 49 PHE B C 1
ATOM 1656 O O . PHE B 1 49 ? 4.191 -8.977 -7.395 1 96.81 49 PHE B O 1
ATOM 1663 N N . LYS B 1 50 ? 2.947 -9.75 -9.055 1 96.75 50 LYS B N 1
ATOM 1664 C CA . LYS B 1 50 ? 3.5 -8.836 -10.047 1 96.75 50 LYS B CA 1
ATOM 1665 C C . LYS B 1 50 ? 3.271 -7.379 -9.641 1 96.75 50 LYS B C 1
ATOM 1667 O O . LYS B 1 50 ? 4.184 -6.555 -9.719 1 96.75 50 LYS B O 1
ATOM 1672 N N . ASN B 1 51 ? 2.104 -7.082 -9.188 1 96.5 51 ASN B N 1
ATOM 1673 C CA . ASN B 1 51 ? 1.775 -5.707 -8.828 1 96.5 51 ASN B CA 1
ATOM 1674 C C . ASN B 1 51 ? 2.467 -5.285 -7.531 1 96.5 51 ASN B C 1
ATOM 1676 O O . ASN B 1 51 ? 2.943 -4.152 -7.418 1 96.5 51 ASN B O 1
ATOM 1680 N N . THR B 1 52 ? 2.514 -6.211 -6.629 1 95.38 52 THR B N 1
ATOM 1681 C CA . THR B 1 52 ? 3.152 -5.879 -5.359 1 95.38 52 THR B CA 1
ATOM 1682 C C . THR B 1 52 ? 4.648 -5.645 -5.551 1 95.38 52 THR B C 1
ATOM 1684 O O . THR B 1 52 ? 5.199 -4.672 -5.031 1 95.38 52 THR B O 1
ATOM 1687 N N . ILE B 1 53 ? 5.301 -6.473 -6.281 1 96.81 53 ILE B N 1
ATOM 1688 C CA . ILE B 1 53 ? 6.734 -6.332 -6.516 1 96.81 53 ILE B CA 1
ATOM 1689 C C . ILE B 1 53 ? 6.992 -5.152 -7.449 1 96.81 53 ILE B C 1
ATOM 1691 O O . ILE B 1 53 ? 7.992 -4.449 -7.312 1 96.81 53 ILE B O 1
ATOM 1695 N N . GLY B 1 54 ? 6.105 -4.949 -8.375 1 96.75 54 GLY B N 1
ATOM 1696 C CA . GLY B 1 54 ? 6.254 -3.846 -9.305 1 96.75 54 GLY B CA 1
ATOM 1697 C C . GLY B 1 54 ? 6.305 -2.492 -8.625 1 96.75 54 GLY B C 1
ATOM 1698 O O . GLY B 1 54 ? 7.121 -1.64 -8.977 1 96.75 54 GLY B O 1
ATOM 1699 N N . ALA B 1 55 ? 5.453 -2.303 -7.684 1 95.81 55 ALA B N 1
ATOM 1700 C CA . ALA B 1 55 ? 5.426 -1.042 -6.945 1 95.81 55 ALA B CA 1
ATOM 1701 C C . ALA B 1 55 ? 6.734 -0.812 -6.199 1 95.81 55 ALA B C 1
ATOM 1703 O O . ALA B 1 55 ? 7.266 0.302 -6.191 1 95.81 55 ALA B O 1
ATOM 1704 N N . ARG B 1 56 ? 7.219 -1.819 -5.641 1 97.19 56 ARG B N 1
ATOM 1705 C CA . ARG B 1 56 ? 8.453 -1.712 -4.871 1 97.19 56 ARG B CA 1
ATOM 1706 C C . ARG B 1 56 ? 9.656 -1.516 -5.789 1 97.19 56 ARG B C 1
ATOM 1708 O O . ARG B 1 56 ? 10.57 -0.755 -5.469 1 97.19 56 ARG B O 1
ATOM 1715 N N . ARG B 1 57 ? 9.641 -2.16 -6.934 1 97.94 57 ARG B N 1
ATOM 1716 C CA . ARG B 1 57 ? 10.719 -1.964 -7.906 1 97.94 57 ARG B CA 1
ATOM 1717 C C . ARG B 1 57 ? 10.734 -0.528 -8.414 1 97.94 57 ARG B C 1
ATOM 1719 O O . ARG B 1 57 ? 11.805 0.069 -8.57 1 97.94 57 ARG B O 1
ATOM 1726 N N . ALA B 1 58 ? 9.57 -0.057 -8.664 1 97.5 58 ALA B N 1
ATOM 1727 C CA . ALA B 1 58 ? 9.477 1.33 -9.109 1 97.5 58 ALA B CA 1
ATOM 1728 C C . ALA B 1 58 ? 10.07 2.283 -8.078 1 97.5 58 ALA B C 1
ATOM 1730 O O . ALA B 1 58 ? 10.828 3.189 -8.414 1 97.5 58 ALA B O 1
ATOM 1731 N N . SER B 1 59 ? 9.68 2.047 -6.859 1 98.06 59 SER B N 1
ATOM 1732 C CA . SER B 1 59 ? 10.227 2.859 -5.777 1 98.06 59 SER B CA 1
ATOM 1733 C C . SER B 1 59 ? 11.75 2.764 -5.734 1 98.06 59 SER B C 1
ATOM 1735 O O . SER B 1 59 ? 12.43 3.779 -5.59 1 98.06 59 SER B O 1
ATOM 1737 N N . TRP B 1 60 ? 12.234 1.614 -5.852 1 97.94 60 TRP B N 1
ATOM 1738 C CA . TRP B 1 60 ? 13.672 1.371 -5.812 1 97.94 60 TRP B CA 1
ATOM 1739 C C . TRP B 1 60 ? 14.383 2.115 -6.941 1 97.94 60 TRP B C 1
ATOM 1741 O O . TRP B 1 60 ? 15.422 2.742 -6.723 1 97.94 60 TRP B O 1
ATOM 1751 N N . ARG B 1 61 ? 13.82 2.055 -8.094 1 97.75 61 ARG B N 1
ATOM 1752 C CA . ARG B 1 61 ? 14.438 2.703 -9.25 1 97.75 61 ARG B CA 1
ATOM 1753 C C . ARG B 1 61 ? 14.477 4.219 -9.07 1 97.75 61 ARG B C 1
ATOM 1755 O O . ARG B 1 61 ? 15.461 4.867 -9.422 1 97.75 61 ARG B O 1
ATOM 1762 N N . ILE B 1 62 ? 13.438 4.75 -8.516 1 97.75 62 ILE B N 1
ATOM 1763 C CA . ILE B 1 62 ? 13.383 6.188 -8.281 1 97.75 62 ILE B CA 1
ATOM 1764 C C . ILE B 1 62 ? 14.445 6.582 -7.25 1 97.75 62 ILE B C 1
ATOM 1766 O O . ILE B 1 62 ? 15.195 7.539 -7.461 1 97.75 62 ILE B O 1
ATOM 1770 N N . LEU B 1 63 ? 14.531 5.844 -6.191 1 97.06 63 LEU B N 1
ATOM 1771 C CA . LEU B 1 63 ? 15.492 6.152 -5.137 1 97.06 63 LEU B CA 1
ATOM 1772 C C . LEU B 1 63 ? 16.922 5.98 -5.641 1 97.06 63 LEU B C 1
ATOM 1774 O O . LEU B 1 63 ? 17.797 6.777 -5.301 1 97.06 63 LEU B O 1
ATOM 1778 N N . SER B 1 64 ? 17.094 4.973 -6.445 1 94.75 64 SER B N 1
ATOM 1779 C CA . SER B 1 64 ? 18.406 4.742 -7.027 1 94.75 64 SER B CA 1
ATOM 1780 C C . SER B 1 64 ? 18.828 5.895 -7.938 1 94.75 64 SER B C 1
ATOM 1782 O O . SER B 1 64 ? 19.969 6.332 -7.914 1 94.75 64 SER B O 1
ATOM 1784 N N . SER B 1 65 ? 17.922 6.324 -8.688 1 95.38 65 SER B N 1
ATOM 1785 C CA . SER B 1 65 ? 18.172 7.453 -9.57 1 95.38 65 SER B CA 1
ATOM 1786 C C . SER B 1 65 ? 18.5 8.711 -8.773 1 95.38 65 SER B C 1
ATOM 1788 O O . SER B 1 65 ? 19.406 9.469 -9.148 1 95.38 65 SER B O 1
ATOM 1790 N N . LEU B 1 66 ? 17.797 9 -7.711 1 94.06 66 LEU B N 1
ATOM 1791 C CA . LEU B 1 66 ? 18.047 10.148 -6.852 1 94.06 66 LEU B CA 1
ATOM 1792 C C . LEU B 1 66 ? 19.438 10.055 -6.203 1 94.06 66 LEU B C 1
ATOM 1794 O O . LEU B 1 66 ? 20.125 11.062 -6.074 1 94.06 66 LEU B O 1
ATOM 1798 N N . GLU B 1 67 ? 19.734 8.875 -5.77 1 93.06 67 GLU B N 1
ATOM 1799 C CA . GLU B 1 67 ? 21.016 8.656 -5.117 1 93.06 67 GLU B CA 1
ATOM 1800 C C . GLU B 1 67 ? 22.172 8.969 -6.055 1 93.06 67 GLU B C 1
ATOM 1802 O O . GLU B 1 67 ? 23.203 9.5 -5.621 1 93.06 67 GLU B O 1
ATOM 1807 N N . GLN B 1 68 ? 22.016 8.688 -7.293 1 91.44 68 GLN B N 1
ATOM 1808 C CA . GLN B 1 68 ? 23.062 8.922 -8.281 1 91.44 68 GLN B CA 1
ATOM 1809 C C . GLN B 1 68 ? 23.266 10.414 -8.539 1 91.44 68 GLN B C 1
ATOM 1811 O O . GLN B 1 68 ? 24.344 10.836 -8.977 1 91.44 68 GLN B O 1
ATOM 1816 N N . LYS B 1 69 ? 22.234 11.25 -8.305 1 90.31 69 LYS B N 1
ATOM 1817 C CA . LYS B 1 69 ? 22.281 12.68 -8.578 1 90.31 69 LYS B CA 1
ATOM 1818 C C . LYS B 1 69 ? 22.922 13.445 -7.422 1 90.31 69 LYS B C 1
ATOM 1820 O O . LYS B 1 69 ? 23.25 14.617 -7.555 1 90.31 69 LYS B O 1
ATOM 1825 N N . VAL B 1 70 ? 23.062 12.797 -6.332 1 85.88 70 VAL B N 1
ATOM 1826 C CA . VAL B 1 70 ? 23.641 13.469 -5.168 1 85.88 70 VAL B CA 1
ATOM 1827 C C . VAL B 1 70 ? 25.031 12.93 -4.891 1 85.88 70 VAL B C 1
ATOM 1829 O O . VAL B 1 70 ? 25.281 11.727 -5.043 1 85.88 70 VAL B O 1
ATOM 1832 N N . ALA B 1 71 ? 25.859 13.914 -4.602 1 75.5 71 ALA B N 1
ATOM 1833 C CA . ALA B 1 71 ? 27.234 13.508 -4.297 1 75.5 71 ALA B CA 1
ATOM 1834 C C . ALA B 1 71 ? 27.281 12.633 -3.047 1 75.5 71 ALA B C 1
ATOM 1836 O O . ALA B 1 71 ? 26.578 12.898 -2.068 1 75.5 71 ALA B O 1
ATOM 1837 N N . ALA B 1 72 ? 28.203 11.672 -3.258 1 65.69 72 ALA B N 1
ATOM 1838 C CA . ALA B 1 72 ? 28.391 10.727 -2.162 1 65.69 72 ALA B CA 1
ATOM 1839 C C . ALA B 1 72 ? 28.922 11.43 -0.918 1 65.69 72 ALA B C 1
ATOM 1841 O O . ALA B 1 72 ? 29.781 12.312 -1.017 1 65.69 72 ALA B O 1
ATOM 1842 N N . GLY B 1 73 ? 28.359 11.234 0.149 1 69.31 73 GLY B N 1
ATOM 1843 C CA . GLY B 1 73 ? 28.891 11.812 1.372 1 69.31 73 GLY B CA 1
ATOM 1844 C C . GLY B 1 73 ? 28.016 12.906 1.946 1 69.31 73 GLY B C 1
ATOM 1845 O O . GLY B 1 73 ? 28.141 13.258 3.121 1 69.31 73 GLY B O 1
ATOM 1846 N N . GLU B 1 74 ? 27.297 13.469 1.06 1 77.31 74 GLU B N 1
ATOM 1847 C CA . GLU B 1 74 ? 26.375 14.492 1.567 1 77.31 74 GLU B CA 1
ATOM 1848 C C . GLU B 1 74 ? 25.266 13.867 2.408 1 77.31 74 GLU B C 1
ATOM 1850 O O . GLU B 1 74 ? 24.922 12.695 2.223 1 77.31 74 GLU B O 1
ATOM 1855 N N . GLN B 1 75 ? 24.906 14.578 3.355 1 82.06 75 GLN B N 1
ATOM 1856 C CA . GLN B 1 75 ? 23.859 14.102 4.266 1 82.06 75 GLN B CA 1
ATOM 1857 C C . GLN B 1 75 ? 22.641 13.625 3.496 1 82.06 75 GLN B C 1
ATOM 1859 O O . GLN B 1 75 ? 22.031 12.602 3.844 1 82.06 75 GLN B O 1
ATOM 1864 N N . ALA B 1 76 ? 22.391 14.312 2.508 1 82.44 76 ALA B N 1
ATOM 1865 C CA . ALA B 1 76 ? 21.25 13.953 1.672 1 82.44 76 ALA B CA 1
ATOM 1866 C C . ALA B 1 76 ? 21.469 12.586 1.017 1 82.44 76 ALA B C 1
ATOM 1868 O O . ALA B 1 76 ? 20.531 11.789 0.916 1 82.44 76 ALA B O 1
ATOM 1869 N N . GLY B 1 77 ? 22.703 12.383 0.622 1 87.12 77 GLY B N 1
ATOM 1870 C CA . GLY B 1 77 ? 23.031 11.102 0.007 1 87.12 77 GLY B CA 1
ATOM 1871 C C . GLY B 1 77 ? 22.906 9.93 0.963 1 87.12 77 GLY B C 1
ATOM 1872 O O . GLY B 1 77 ? 22.453 8.859 0.58 1 87.12 77 GLY B O 1
ATOM 1873 N N . ARG B 1 78 ? 23.234 10.203 2.146 1 90.62 78 ARG B N 1
ATOM 1874 C CA . ARG B 1 78 ? 23.141 9.156 3.156 1 90.62 78 ARG B CA 1
ATOM 1875 C C . ARG B 1 78 ? 21.688 8.781 3.43 1 90.62 78 ARG B C 1
ATOM 1877 O O . ARG B 1 78 ? 21.359 7.602 3.59 1 90.62 78 ARG B O 1
ATOM 1884 N N . MET B 1 79 ? 20.766 9.688 3.465 1 92.5 79 MET B N 1
ATOM 1885 C CA . MET B 1 79 ? 19.359 9.453 3.725 1 92.5 79 MET B CA 1
ATOM 1886 C C . MET B 1 79 ? 18.719 8.656 2.588 1 92.5 79 MET B C 1
ATOM 1888 O O . MET B 1 79 ? 17.938 7.742 2.828 1 92.5 79 MET B O 1
ATOM 1892 N N . ILE B 1 80 ? 19.125 9.031 1.426 1 95.19 80 ILE B N 1
ATOM 1893 C CA . ILE B 1 80 ? 18.609 8.32 0.262 1 95.19 80 ILE B CA 1
ATOM 1894 C C . ILE B 1 80 ? 19.062 6.867 0.291 1 95.19 80 ILE B C 1
ATOM 1896 O O . ILE B 1 80 ? 18.266 5.953 0.055 1 95.19 80 ILE B O 1
ATOM 1900 N N . SER B 1 81 ? 20.312 6.699 0.619 1 94.31 81 SER B N 1
ATOM 1901 C CA . SER B 1 81 ? 20.891 5.355 0.652 1 94.31 81 SER B CA 1
ATOM 1902 C C . SER B 1 81 ? 20.203 4.488 1.701 1 94.31 81 SER B C 1
ATOM 1904 O O . SER B 1 81 ? 19.906 3.32 1.449 1 94.31 81 SER B O 1
ATOM 1906 N N . VAL B 1 82 ? 19.938 5.043 2.801 1 94.69 82 VAL B N 1
ATOM 1907 C CA . VAL B 1 82 ? 19.281 4.32 3.887 1 94.69 82 VAL B CA 1
ATOM 1908 C C . VAL B 1 82 ? 17.875 3.91 3.457 1 94.69 82 VAL B C 1
ATOM 1910 O O . VAL B 1 82 ? 17.469 2.764 3.66 1 94.69 82 VAL B O 1
ATOM 1913 N N . TYR B 1 83 ? 17.219 4.824 2.877 1 96.62 83 TYR B N 1
ATOM 1914 C CA . TYR B 1 83 ? 15.852 4.551 2.455 1 96.62 83 TYR B CA 1
ATOM 1915 C C . TYR B 1 83 ? 15.828 3.531 1.321 1 96.62 83 TYR B C 1
ATOM 1917 O O . TYR B 1 83 ? 15 2.619 1.316 1 96.62 83 TYR B O 1
ATOM 1925 N N . ARG B 1 84 ? 16.688 3.674 0.36 1 96.75 84 ARG B N 1
ATOM 1926 C CA . ARG B 1 84 ? 16.812 2.729 -0.746 1 96.75 84 ARG B CA 1
ATOM 1927 C C . ARG B 1 84 ? 17.062 1.316 -0.234 1 96.75 84 ARG B C 1
ATOM 1929 O O . ARG B 1 84 ? 16.469 0.354 -0.723 1 96.75 84 ARG B O 1
ATOM 1936 N N . THR B 1 85 ? 17.906 1.213 0.739 1 96.62 85 THR B N 1
ATOM 1937 C CA . THR B 1 85 ? 18.25 -0.082 1.323 1 96.62 85 THR B CA 1
ATOM 1938 C C . THR B 1 85 ? 17.016 -0.699 1.998 1 96.62 85 THR B C 1
ATOM 1940 O O . THR B 1 85 ? 16.812 -1.91 1.922 1 96.62 85 THR B O 1
ATOM 1943 N N . LYS B 1 86 ? 16.25 0.134 2.633 1 97.31 86 LYS B N 1
ATOM 1944 C CA . LYS B 1 86 ? 15.008 -0.336 3.232 1 97.31 86 LYS B CA 1
ATOM 1945 C C . LYS B 1 86 ? 14.094 -0.961 2.184 1 97.31 86 LYS B C 1
ATOM 1947 O O . LYS B 1 86 ? 13.539 -2.045 2.396 1 97.31 86 LYS B O 1
ATOM 1952 N N . VAL B 1 87 ? 13.961 -0.276 1.092 1 97.56 87 VAL B N 1
ATOM 1953 C CA . VAL B 1 87 ? 13.102 -0.758 0.012 1 97.56 87 VAL B CA 1
ATOM 1954 C C . VAL B 1 87 ? 13.688 -2.043 -0.574 1 97.56 87 VAL B C 1
ATOM 1956 O O . VAL B 1 87 ? 12.945 -2.98 -0.886 1 97.56 87 VAL B O 1
ATOM 1959 N N . GLU B 1 88 ? 15 -2.119 -0.684 1 97 88 GLU B N 1
ATOM 1960 C CA . GLU B 1 88 ? 15.68 -3.312 -1.177 1 97 88 GLU B CA 1
ATOM 1961 C C . GLU B 1 88 ? 15.398 -4.52 -0.285 1 97 88 GLU B C 1
ATOM 1963 O O . GLU B 1 88 ? 15.148 -5.621 -0.781 1 97 88 GLU B O 1
ATOM 1968 N N . ASP B 1 89 ? 15.469 -4.266 0.901 1 97.44 89 ASP B N 1
ATOM 1969 C CA . ASP B 1 89 ? 15.203 -5.344 1.851 1 97.44 89 ASP B CA 1
ATOM 1970 C C . ASP B 1 89 ? 13.773 -5.855 1.717 1 97.44 89 ASP B C 1
ATOM 1972 O O . ASP B 1 89 ? 13.531 -7.059 1.811 1 97.44 89 ASP B O 1
ATOM 1976 N N . GLU B 1 90 ? 12.875 -4.965 1.543 1 97 90 GLU B N 1
ATOM 1977 C CA . GLU B 1 90 ? 11.484 -5.363 1.312 1 97 90 GLU B CA 1
ATOM 1978 C C . GLU B 1 90 ? 11.359 -6.199 0.044 1 97 90 GLU B C 1
ATOM 1980 O O . GLU B 1 90 ? 10.688 -7.234 0.043 1 97 90 GLU B O 1
ATOM 1985 N N . LEU B 1 91 ? 12.016 -5.734 -0.983 1 97.25 91 LEU B N 1
ATOM 1986 C CA . LEU B 1 91 ? 12.016 -6.445 -2.256 1 97.25 91 LEU B CA 1
ATOM 1987 C C . LEU B 1 91 ? 12.586 -7.852 -2.094 1 97.25 91 LEU B C 1
ATOM 1989 O O . LEU B 1 91 ? 12 -8.82 -2.58 1 97.25 91 LEU B O 1
ATOM 1993 N N . ARG B 1 92 ? 13.641 -7.934 -1.393 1 96.69 92 ARG B N 1
ATOM 1994 C CA . ARG B 1 92 ? 14.281 -9.219 -1.156 1 96.69 92 ARG B CA 1
ATOM 1995 C C . ARG B 1 92 ? 13.359 -10.172 -0.404 1 96.69 92 ARG B C 1
ATOM 1997 O O . ARG B 1 92 ? 13.25 -11.344 -0.752 1 96.69 92 ARG B O 1
ATOM 2004 N N . MET B 1 93 ? 12.727 -9.633 0.525 1 96.75 93 MET B N 1
ATOM 2005 C CA . MET B 1 93 ? 11.812 -10.438 1.332 1 96.75 93 MET B CA 1
ATOM 2006 C C . MET B 1 93 ? 10.672 -10.977 0.483 1 96.75 93 MET B C 1
ATOM 2008 O O . MET B 1 93 ? 10.328 -12.156 0.566 1 96.75 93 MET B O 1
ATOM 2012 N N . VAL B 1 94 ? 10.102 -10.117 -0.339 1 95.81 94 VAL B N 1
ATOM 2013 C CA . VAL B 1 94 ? 8.969 -10.516 -1.169 1 95.81 94 VAL B CA 1
ATOM 2014 C C . VAL B 1 94 ? 9.422 -11.562 -2.189 1 95.81 94 VAL B C 1
ATOM 2016 O O . VAL B 1 94 ? 8.75 -12.57 -2.393 1 95.81 94 VAL B O 1
ATOM 2019 N N . CYS B 1 95 ? 10.531 -11.312 -2.818 1 96.81 95 CYS B N 1
ATOM 2020 C CA . CYS B 1 95 ? 11.047 -12.25 -3.811 1 96.81 95 CYS B CA 1
ATOM 2021 C C . CYS B 1 95 ? 11.336 -13.609 -3.182 1 96.81 95 CYS B C 1
ATOM 2023 O O . CYS B 1 95 ? 10.945 -14.641 -3.725 1 96.81 95 CYS B O 1
ATOM 2025 N N . ASN B 1 96 ? 11.977 -13.578 -2.041 1 97.06 96 ASN B N 1
ATOM 2026 C CA . ASN B 1 96 ? 12.305 -14.836 -1.375 1 97.06 96 ASN B CA 1
ATOM 2027 C C . ASN B 1 96 ? 11.047 -15.578 -0.94 1 97.06 96 ASN B C 1
ATOM 2029 O O . ASN B 1 96 ? 11 -16.812 -1.002 1 97.06 96 ASN B O 1
ATOM 2033 N N . GLU B 1 97 ? 10.125 -14.859 -0.509 1 97.06 97 GLU B N 1
ATOM 2034 C CA . GLU B 1 97 ? 8.883 -15.5 -0.087 1 97.06 97 GLU B CA 1
ATOM 2035 C C . GLU B 1 97 ? 8.203 -16.219 -1.254 1 97.06 97 GLU B C 1
ATOM 2037 O O . GLU B 1 97 ? 7.805 -17.375 -1.131 1 97.06 97 GLU B O 1
ATOM 2042 N N . ILE B 1 98 ? 8.039 -15.5 -2.361 1 97.5 98 ILE B N 1
ATOM 2043 C CA . ILE B 1 98 ? 7.34 -16.109 -3.49 1 97.5 98 ILE B CA 1
ATOM 2044 C C . ILE B 1 98 ? 8.148 -17.281 -4.023 1 97.5 98 ILE B C 1
ATOM 2046 O O . ILE B 1 98 ? 7.578 -18.312 -4.402 1 97.5 98 ILE B O 1
ATOM 2050 N N . LEU B 1 99 ? 9.43 -17.172 -4.074 1 97.94 99 LEU B N 1
ATOM 2051 C CA . LEU B 1 99 ? 10.273 -18.266 -4.527 1 97.94 99 LEU B CA 1
ATOM 2052 C C . LEU B 1 99 ? 10.109 -19.484 -3.629 1 97.94 99 LEU B C 1
ATOM 2054 O O . LEU B 1 99 ? 10.047 -20.609 -4.113 1 97.94 99 LEU B O 1
ATOM 2058 N N . SER B 1 100 ? 10.055 -19.234 -2.375 1 98.19 100 SER B N 1
ATOM 2059 C CA . SER B 1 100 ? 9.852 -20.328 -1.421 1 98.19 100 SER B CA 1
ATOM 2060 C C . SER B 1 100 ? 8.492 -20.984 -1.615 1 98.19 100 SER B C 1
ATOM 2062 O O . SER B 1 100 ? 8.383 -22.203 -1.601 1 98.19 100 SER B O 1
ATOM 2064 N N . ILE B 1 101 ? 7.496 -20.203 -1.791 1 97.88 101 ILE B N 1
ATOM 2065 C CA . ILE B 1 101 ? 6.145 -20.719 -1.972 1 97.88 101 ILE B CA 1
ATOM 2066 C C . ILE B 1 101 ? 6.082 -21.578 -3.229 1 97.88 101 ILE B C 1
ATOM 2068 O O . ILE B 1 101 ? 5.504 -22.672 -3.217 1 97.88 101 ILE B O 1
ATOM 2072 N N . ILE B 1 102 ? 6.66 -21.078 -4.281 1 97.19 102 ILE B N 1
ATOM 2073 C CA . ILE B 1 102 ? 6.672 -21.812 -5.535 1 97.19 102 ILE B CA 1
ATOM 2074 C C . ILE B 1 102 ? 7.387 -23.156 -5.34 1 97.19 102 ILE B C 1
ATOM 2076 O O . ILE B 1 102 ? 6.891 -24.203 -5.77 1 97.19 102 ILE B O 1
ATOM 2080 N N . ALA B 1 103 ? 8.461 -23.125 -4.637 1 96.69 103 ALA B N 1
ATOM 2081 C CA . ALA B 1 103 ? 9.297 -24.312 -4.465 1 96.69 103 ALA B CA 1
ATOM 2082 C C . ALA B 1 103 ? 8.625 -25.328 -3.553 1 96.69 103 ALA B C 1
ATOM 2084 O O . ALA B 1 103 ? 8.711 -26.531 -3.789 1 96.69 103 ALA B O 1
ATOM 2085 N N . ILE B 1 104 ? 7.969 -24.875 -2.549 1 97.5 104 ILE B N 1
ATOM 2086 C CA . ILE B 1 104 ? 7.469 -25.766 -1.505 1 97.5 104 ILE B CA 1
ATOM 2087 C C . ILE B 1 104 ? 6.047 -26.203 -1.843 1 97.5 104 ILE B C 1
ATOM 2089 O O . ILE B 1 104 ? 5.699 -27.375 -1.671 1 97.5 104 ILE B O 1
ATOM 2093 N N . HIS B 1 105 ? 5.328 -25.297 -2.428 1 96.56 105 HIS B N 1
ATOM 2094 C CA . HIS B 1 105 ? 3.898 -25.578 -2.477 1 96.56 105 HIS B CA 1
ATOM 2095 C C . HIS B 1 105 ? 3.408 -25.688 -3.916 1 96.56 105 HIS B C 1
ATOM 2097 O O . HIS B 1 105 ? 2.416 -26.375 -4.188 1 96.56 105 HIS B O 1
ATOM 2103 N N . CYS B 1 106 ? 4.043 -25.062 -4.832 1 96.06 106 CYS B N 1
ATOM 2104 C CA . CYS B 1 106 ? 3.469 -24.984 -6.172 1 96.06 106 CYS B CA 1
ATOM 2105 C C . CYS B 1 106 ? 4.102 -26 -7.102 1 96.06 106 CYS B C 1
ATOM 2107 O O . CYS B 1 106 ? 3.406 -26.875 -7.645 1 96.06 106 CYS B O 1
ATOM 2109 N N . LEU B 1 107 ? 5.348 -26.031 -7.215 1 94.56 107 LEU B N 1
ATOM 2110 C CA . LEU B 1 107 ? 6.043 -26.844 -8.203 1 94.56 107 LEU B CA 1
ATOM 2111 C C . LEU B 1 107 ? 5.883 -28.328 -7.895 1 94.56 107 LEU B C 1
ATOM 2113 O O . LEU B 1 107 ? 5.645 -29.141 -8.797 1 94.56 107 LEU B O 1
ATOM 2117 N N . PRO B 1 108 ? 5.961 -28.766 -6.66 1 93.5 108 PRO B N 1
ATOM 2118 C 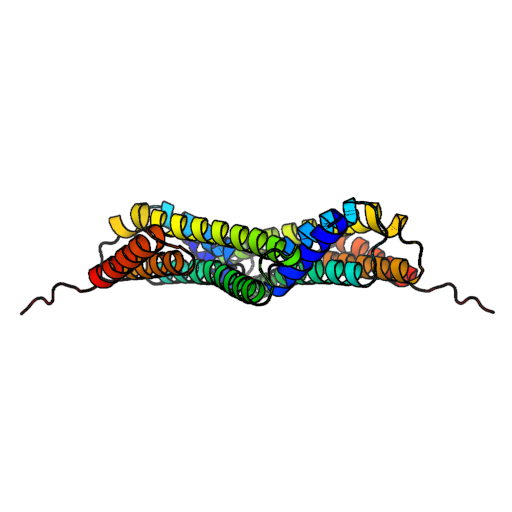CA . PRO B 1 108 ? 5.82 -30.188 -6.363 1 93.5 108 PRO B CA 1
ATOM 2119 C C . PRO B 1 108 ? 4.449 -30.734 -6.754 1 93.5 108 PRO B C 1
ATOM 2121 O O . PRO B 1 108 ? 4.301 -31.938 -6.969 1 93.5 108 PRO B O 1
ATOM 2124 N N . LEU B 1 109 ? 3.506 -29.891 -6.828 1 90.94 109 LEU B N 1
ATOM 2125 C CA . LEU B 1 109 ? 2.141 -30.328 -7.109 1 90.94 109 LEU B CA 1
ATOM 2126 C C . LEU B 1 109 ? 1.787 -30.094 -8.57 1 90.94 109 LEU B C 1
ATOM 2128 O O . LEU B 1 109 ? 0.73 -30.531 -9.039 1 90.94 109 LEU B O 1
ATOM 2132 N N . ALA B 1 110 ? 2.615 -29.375 -9.234 1 86.69 110 ALA B N 1
ATOM 2133 C CA . ALA B 1 110 ? 2.346 -29.094 -10.641 1 86.69 110 ALA B CA 1
ATOM 2134 C C . ALA B 1 110 ? 2.461 -30.344 -11.492 1 86.69 110 ALA B C 1
ATOM 2136 O O . ALA B 1 110 ? 3.549 -30.906 -11.633 1 86.69 110 ALA B O 1
ATOM 2137 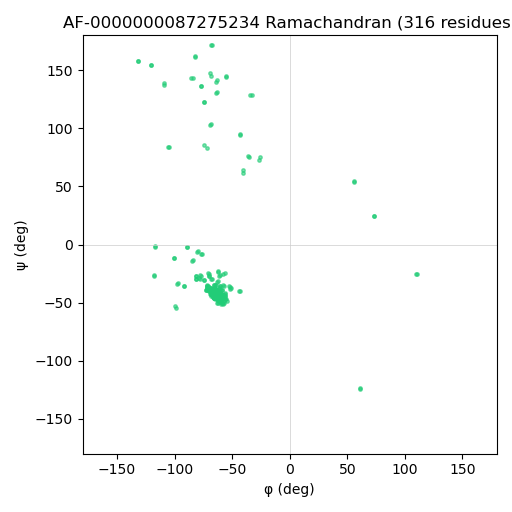N N . ASN B 1 111 ? 1.438 -30.922 -11.891 1 78.75 111 ASN B N 1
ATOM 2138 C CA . ASN B 1 111 ? 1.418 -32.188 -12.609 1 78.75 111 ASN B CA 1
ATOM 2139 C C . ASN B 1 111 ? 1.308 -31.969 -14.117 1 78.75 111 ASN B C 1
ATOM 2141 O O . ASN B 1 111 ? 1.778 -32.781 -14.906 1 78.75 111 ASN B O 1
ATOM 2145 N N . ALA B 1 112 ? 0.594 -30.922 -14.547 1 77.69 112 ALA B N 1
ATOM 2146 C CA . ALA B 1 112 ? 0.447 -30.625 -15.969 1 77.69 112 ALA B CA 1
ATOM 2147 C C . ALA B 1 112 ? 1.632 -29.812 -16.484 1 77.69 112 ALA B C 1
ATOM 2149 O O . ALA B 1 112 ? 2.205 -29 -15.75 1 77.69 112 ALA B O 1
ATOM 2150 N N . GLY B 1 113 ? 2.064 -30.031 -17.656 1 80.56 113 GLY B N 1
ATOM 2151 C CA . GLY B 1 113 ? 3.166 -29.328 -18.297 1 80.56 113 GLY B CA 1
ATOM 2152 C C . GLY B 1 113 ? 3.012 -27.812 -18.266 1 80.56 113 GLY B C 1
ATOM 2153 O O . GLY B 1 113 ? 3.977 -27.094 -18 1 80.56 113 GLY B O 1
ATOM 2154 N N . GLU B 1 114 ? 1.806 -27.391 -18.391 1 85.25 114 GLU B N 1
ATOM 2155 C CA . GLU B 1 114 ? 1.557 -25.953 -18.453 1 85.25 114 GLU B CA 1
ATOM 2156 C C . GLU B 1 114 ? 1.797 -25.297 -17.094 1 85.25 114 GLU B C 1
ATOM 2158 O O . GLU B 1 114 ? 2.326 -24.188 -17.016 1 85.25 114 GLU B O 1
ATOM 2163 N N . ASN B 1 115 ? 1.461 -25.969 -16.016 1 90.69 115 ASN B N 1
ATOM 2164 C CA . ASN B 1 115 ? 1.671 -25.438 -14.68 1 90.69 115 ASN B CA 1
ATOM 2165 C C . ASN B 1 115 ? 3.152 -25.391 -14.312 1 90.69 115 ASN B C 1
ATOM 2167 O O . ASN B 1 115 ? 3.627 -24.422 -13.719 1 90.69 115 ASN B O 1
ATOM 2171 N N . VAL B 1 116 ? 3.777 -26.438 -14.734 1 92.5 116 VAL B N 1
ATOM 2172 C CA . VAL B 1 116 ? 5.207 -26.516 -14.453 1 92.5 116 VAL B CA 1
ATOM 2173 C C . VAL B 1 116 ? 5.934 -25.359 -15.148 1 92.5 116 VAL B C 1
ATOM 2175 O O . VAL B 1 116 ? 6.738 -24.656 -14.531 1 92.5 116 VAL B O 1
ATOM 2178 N N . VAL B 1 117 ? 5.566 -25.172 -16.406 1 93.12 117 VAL B N 1
ATOM 2179 C CA . VAL B 1 117 ? 6.184 -24.109 -17.188 1 93.12 117 VAL B CA 1
ATOM 2180 C C . VAL B 1 117 ? 5.844 -22.75 -16.562 1 93.12 117 VAL B C 1
ATOM 2182 O O . VAL B 1 117 ? 6.707 -21.875 -16.453 1 93.12 117 VAL B O 1
ATOM 2185 N N . PHE B 1 118 ? 4.656 -22.641 -16.109 1 95.06 118 PHE B N 1
ATOM 2186 C CA . PHE B 1 118 ? 4.176 -21.391 -15.523 1 95.06 118 PHE B CA 1
ATOM 2187 C C . PHE B 1 118 ? 5 -21.031 -14.297 1 95.06 118 PHE B C 1
ATOM 2189 O O . PHE B 1 118 ? 5.508 -19.906 -14.203 1 95.06 118 PHE B O 1
ATOM 2196 N N . PHE B 1 119 ? 5.234 -21.906 -13.438 1 96.38 119 PHE B N 1
ATOM 2197 C CA . PHE B 1 119 ? 5.891 -21.594 -12.172 1 96.38 119 PHE B CA 1
ATOM 2198 C C . PHE B 1 119 ? 7.395 -21.453 -12.367 1 96.38 119 PHE B C 1
ATOM 2200 O O . PHE B 1 119 ? 8.039 -20.656 -11.672 1 96.38 119 PHE B O 1
ATOM 2207 N N . HIS B 1 120 ? 7.906 -22.156 -13.336 1 96.12 120 HIS B N 1
ATOM 2208 C CA . HIS B 1 120 ? 9.312 -21.938 -13.633 1 96.12 120 HIS B CA 1
ATOM 2209 C C . HIS B 1 120 ? 9.547 -20.547 -14.219 1 96.12 120 HIS B C 1
ATOM 2211 O O . HIS B 1 120 ? 10.562 -19.922 -13.93 1 96.12 120 HIS B O 1
ATOM 2217 N N . LYS B 1 121 ? 8.664 -20.141 -15.023 1 96.25 121 LYS B N 1
ATOM 2218 C CA . LYS B 1 121 ? 8.758 -18.781 -15.523 1 96.25 121 LYS B CA 1
ATOM 2219 C C . LYS B 1 121 ? 8.711 -17.766 -14.383 1 96.25 121 LYS B C 1
ATOM 2221 O O . LYS B 1 121 ? 9.5 -16.812 -14.352 1 96.25 121 LYS B O 1
ATOM 2226 N N . MET B 1 122 ? 7.801 -17.969 -13.492 1 96.62 122 MET B N 1
ATOM 2227 C CA . MET B 1 122 ? 7.688 -17.078 -12.352 1 96.62 122 MET B CA 1
ATOM 2228 C C . MET B 1 122 ? 8.977 -17.078 -11.531 1 96.62 122 MET B C 1
ATOM 2230 O O . MET B 1 122 ? 9.453 -16.016 -11.109 1 96.62 122 MET B O 1
ATOM 2234 N N . LYS B 1 123 ? 9.453 -18.297 -11.328 1 97.06 123 LYS B N 1
ATOM 2235 C CA . LYS B 1 123 ? 10.727 -18.422 -10.625 1 97.06 123 LYS B CA 1
ATOM 2236 C C . LYS B 1 123 ? 11.82 -17.594 -11.312 1 97.06 123 LYS B C 1
ATOM 2238 O O . LYS B 1 123 ? 12.555 -16.859 -10.656 1 97.06 123 LYS B O 1
ATOM 2243 N N . GLY B 1 124 ? 11.891 -17.766 -12.586 1 97.62 124 GLY B N 1
ATOM 2244 C CA . GLY B 1 124 ? 12.852 -16.984 -13.352 1 97.62 124 GLY B CA 1
ATOM 2245 C C . GLY B 1 124 ? 12.695 -15.492 -13.172 1 97.62 124 GLY B C 1
ATOM 2246 O O . GLY B 1 124 ? 13.68 -14.773 -12.977 1 97.62 124 GLY B O 1
ATOM 2247 N N . ASP B 1 125 ? 11.516 -15.039 -13.258 1 97.62 125 ASP B N 1
ATOM 2248 C CA . ASP B 1 125 ? 11.219 -13.617 -13.117 1 97.62 125 ASP B CA 1
ATOM 2249 C C . ASP B 1 125 ? 11.688 -13.094 -11.758 1 97.62 125 ASP B C 1
ATOM 2251 O O . ASP B 1 125 ? 12.336 -12.047 -11.688 1 97.62 125 ASP B O 1
ATOM 2255 N N . TYR B 1 126 ? 11.43 -13.75 -10.734 1 98.19 126 TYR B N 1
ATOM 2256 C C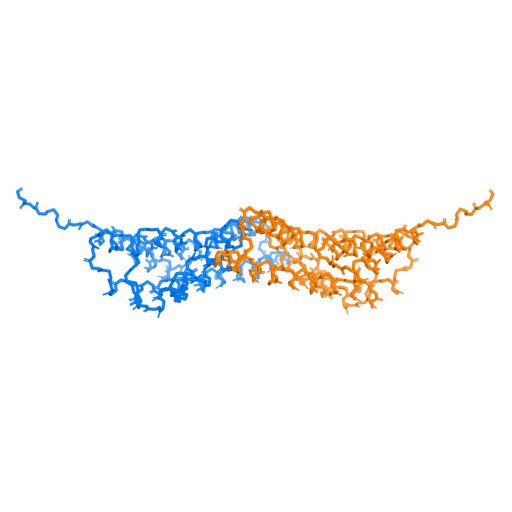A . TYR B 1 126 ? 11.688 -13.211 -9.398 1 98.19 126 TYR B CA 1
ATOM 2257 C C . TYR B 1 126 ? 13.172 -13.32 -9.055 1 98.19 126 TYR B C 1
ATOM 2259 O O . TYR B 1 126 ? 13.695 -12.492 -8.305 1 98.19 126 TYR B O 1
ATOM 2267 N N . TYR B 1 127 ? 13.867 -14.281 -9.656 1 98 127 TYR B N 1
ATOM 2268 C CA . TYR B 1 127 ? 15.328 -14.266 -9.562 1 98 127 TYR B CA 1
ATOM 2269 C C . TYR B 1 127 ? 15.906 -13.102 -10.359 1 98 127 TYR B C 1
ATOM 2271 O O . TYR B 1 127 ? 16.906 -12.508 -9.953 1 98 127 TYR B O 1
ATOM 2279 N N . ARG B 1 128 ? 15.305 -12.898 -11.445 1 97.69 128 ARG B N 1
ATOM 2280 C CA . ARG B 1 128 ? 15.742 -11.742 -12.227 1 97.69 128 ARG B CA 1
ATOM 2281 C C . ARG B 1 128 ? 15.57 -10.453 -11.43 1 97.69 128 ARG B C 1
ATOM 2283 O O . ARG B 1 128 ? 16.438 -9.586 -11.453 1 97.69 128 ARG B O 1
ATOM 2290 N N . TYR B 1 129 ? 14.453 -10.32 -10.75 1 97.44 129 TYR B N 1
ATOM 2291 C CA . TYR B 1 129 ? 14.234 -9.148 -9.906 1 97.44 129 TYR B CA 1
ATOM 2292 C C . TYR B 1 129 ? 15.273 -9.07 -8.797 1 97.44 129 TYR B C 1
ATOM 2294 O O . TYR B 1 129 ? 15.805 -8 -8.508 1 97.44 129 TYR B O 1
ATOM 2302 N N . LEU B 1 130 ? 15.57 -10.195 -8.211 1 97.25 130 LEU B N 1
ATOM 2303 C CA . LEU B 1 130 ? 16.594 -10.242 -7.18 1 97.25 130 LEU B CA 1
ATOM 2304 C C . LEU B 1 130 ? 17.938 -9.758 -7.723 1 97.25 130 LEU B C 1
ATOM 2306 O O . LEU B 1 130 ? 18.656 -9.031 -7.039 1 97.25 130 LEU B O 1
ATOM 2310 N N . ALA B 1 131 ? 18.266 -10.086 -8.898 1 97.19 131 ALA B N 1
ATOM 2311 C CA . ALA B 1 131 ? 19.547 -9.742 -9.516 1 97.19 131 ALA B CA 1
ATOM 2312 C C . ALA B 1 131 ? 19.625 -8.25 -9.805 1 97.19 131 ALA B C 1
ATOM 2314 O O . ALA B 1 131 ? 20.719 -7.684 -9.844 1 97.19 131 ALA B O 1
ATOM 2315 N N . GLU B 1 132 ? 18.531 -7.633 -9.992 1 94.94 132 GLU B N 1
ATOM 2316 C CA . GLU B 1 132 ? 18.469 -6.223 -10.367 1 94.94 132 GLU B CA 1
ATOM 2317 C C . GLU B 1 132 ? 19.094 -5.34 -9.297 1 94.94 132 GLU B C 1
ATOM 2319 O O . GLU B 1 132 ? 19.766 -4.348 -9.617 1 94.94 132 GLU B O 1
ATOM 2324 N N . PHE B 1 133 ? 18.922 -5.664 -8.031 1 94.75 133 PHE B N 1
ATOM 2325 C CA . PHE B 1 133 ? 19.406 -4.77 -6.984 1 94.75 133 PHE B CA 1
ATOM 2326 C C . PHE B 1 133 ? 20.484 -5.438 -6.152 1 94.75 133 PHE B C 1
ATOM 2328 O O . PHE B 1 133 ? 21 -4.848 -5.195 1 94.75 133 PHE B O 1
ATOM 2335 N N . SER B 1 134 ? 20.781 -6.695 -6.473 1 95.38 134 SER B N 1
ATOM 2336 C CA . SER B 1 134 ? 21.875 -7.391 -5.789 1 95.38 134 SER B CA 1
ATOM 2337 C C . SER B 1 134 ? 23.219 -7.039 -6.398 1 95.38 134 SER B C 1
ATOM 2339 O O . SER B 1 134 ? 23.281 -6.477 -7.492 1 95.38 134 SER B O 1
ATOM 2341 N N . THR B 1 135 ? 24.234 -7.301 -5.664 1 93.31 135 THR B N 1
ATOM 2342 C CA . THR B 1 135 ? 25.578 -7.012 -6.152 1 93.31 135 THR B CA 1
ATOM 2343 C C . THR B 1 135 ? 26.5 -8.211 -5.945 1 93.31 135 THR B C 1
ATOM 2345 O O . THR B 1 135 ? 26.172 -9.133 -5.191 1 93.31 135 THR B O 1
ATOM 2348 N N . GLY B 1 136 ? 27.578 -8.289 -6.699 1 95.12 136 GLY B N 1
ATOM 2349 C CA . GLY B 1 136 ? 28.641 -9.273 -6.531 1 95.12 136 GLY B CA 1
ATOM 2350 C C . GLY B 1 136 ? 28.156 -10.703 -6.695 1 95.12 136 GLY B C 1
ATOM 2351 O O . GLY B 1 136 ? 27.516 -11.031 -7.695 1 95.12 136 GLY B O 1
ATOM 2352 N N . VAL B 1 137 ? 28.375 -11.477 -5.723 1 95.94 137 VAL B N 1
ATOM 2353 C CA . VAL B 1 137 ? 28.125 -12.906 -5.77 1 95.94 137 VAL B CA 1
ATOM 2354 C C . VAL B 1 137 ? 26.609 -13.164 -5.75 1 95.94 137 VAL B C 1
ATOM 2356 O O . VAL B 1 137 ? 26.109 -14.039 -6.453 1 95.94 137 VAL B O 1
ATOM 2359 N N . GLU B 1 138 ? 25.953 -12.367 -5.043 1 95.12 138 GLU B N 1
ATOM 2360 C CA . GLU B 1 138 ? 24.5 -12.523 -4.949 1 95.12 138 GLU B CA 1
ATOM 2361 C C . GLU B 1 138 ? 23.828 -12.25 -6.289 1 95.12 138 GLU B C 1
ATOM 2363 O O . GLU B 1 138 ? 22.891 -12.945 -6.676 1 95.12 138 GLU B O 1
ATOM 2368 N N . LYS B 1 139 ? 24.297 -11.234 -6.961 1 96.94 139 LYS B N 1
ATOM 2369 C CA . LYS B 1 139 ? 23.75 -10.898 -8.273 1 96.94 139 LYS B CA 1
ATOM 2370 C C . LYS B 1 139 ? 23.984 -12.023 -9.273 1 96.94 139 LYS B C 1
ATOM 2372 O O . LYS B 1 139 ? 23.062 -12.43 -9.984 1 96.94 139 LYS B O 1
ATOM 2377 N N . LYS B 1 140 ? 25.172 -12.508 -9.297 1 97.44 140 LYS B N 1
ATOM 2378 C CA . LYS B 1 140 ? 25.516 -13.586 -10.227 1 97.44 140 LYS B CA 1
ATOM 2379 C C . LYS B 1 140 ? 24.703 -14.836 -9.945 1 97.44 140 LYS B C 1
ATOM 2381 O O . LYS B 1 140 ? 24.188 -15.469 -10.875 1 97.44 140 LYS B O 1
ATOM 2386 N N . SER B 1 141 ? 24.625 -15.156 -8.688 1 97.75 141 SER B N 1
ATOM 2387 C CA . SER B 1 141 ? 23.859 -16.328 -8.305 1 97.75 141 SER B CA 1
ATOM 2388 C C . SER B 1 141 ? 22.406 -16.203 -8.703 1 97.75 141 SER B C 1
ATOM 2390 O O . SER B 1 141 ? 21.812 -17.141 -9.258 1 97.75 141 SER B O 1
ATOM 2392 N N . ALA B 1 142 ? 21.828 -15.078 -8.453 1 97.56 142 ALA B N 1
ATOM 2393 C CA . ALA B 1 142 ? 20.438 -14.836 -8.812 1 97.56 142 ALA B CA 1
ATOM 2394 C C . ALA B 1 142 ? 20.25 -14.898 -10.328 1 97.56 142 ALA B C 1
ATOM 2396 O O . ALA B 1 142 ? 19.266 -15.461 -10.812 1 97.56 142 ALA B O 1
ATOM 2397 N N . ALA B 1 143 ? 21.188 -14.312 -11.031 1 97.5 143 ALA B N 1
ATOM 2398 C CA . ALA B 1 143 ? 21.125 -14.328 -12.492 1 97.5 143 ALA B CA 1
ATOM 2399 C C . ALA B 1 143 ? 21.188 -15.758 -13.023 1 97.5 143 ALA B C 1
ATOM 2401 O O . ALA B 1 143 ? 20.453 -16.125 -13.953 1 97.5 143 ALA B O 1
ATOM 2402 N N . ASP B 1 144 ? 22.016 -16.516 -12.453 1 97.75 144 ASP B N 1
ATOM 2403 C CA . ASP B 1 144 ? 22.156 -17.906 -12.875 1 97.75 144 ASP B CA 1
ATOM 2404 C C . ASP B 1 144 ? 20.875 -18.688 -12.586 1 97.75 144 ASP B C 1
ATOM 2406 O O . ASP B 1 144 ? 20.422 -19.469 -13.422 1 97.75 144 ASP B O 1
ATOM 2410 N N . GLN B 1 145 ? 20.375 -18.516 -11.43 1 96.94 145 GLN B N 1
ATOM 2411 C CA . GLN B 1 145 ? 19.141 -19.188 -11.07 1 96.94 145 GLN B CA 1
ATOM 2412 C C . GLN B 1 145 ? 18 -18.781 -11.992 1 96.94 145 GLN B C 1
ATOM 2414 O O . GLN B 1 145 ? 17.156 -19.609 -12.344 1 96.94 145 GLN B O 1
ATOM 2419 N N . SER B 1 146 ? 17.969 -17.547 -12.328 1 97.44 146 SER B N 1
ATOM 2420 C CA . SER B 1 146 ? 16.953 -17.062 -13.266 1 97.44 146 SER B CA 1
ATOM 2421 C C . SER B 1 146 ? 17.062 -17.781 -14.609 1 97.44 146 SER B C 1
ATOM 2423 O O . SER B 1 146 ? 16.078 -18.281 -15.133 1 97.44 146 SER B O 1
ATOM 2425 N N . LEU B 1 147 ? 18.25 -17.797 -15.125 1 95.94 147 LEU B N 1
ATOM 2426 C CA . LEU B 1 147 ? 18.5 -18.453 -16.406 1 95.94 147 LEU B CA 1
ATOM 2427 C C . LEU B 1 147 ? 18.109 -19.922 -16.344 1 95.94 147 LEU B C 1
ATOM 2429 O O . LEU B 1 147 ? 17.453 -20.438 -17.25 1 95.94 147 LEU B O 1
ATOM 2433 N N . MET B 1 148 ? 18.422 -20.562 -15.344 1 95.5 148 MET B N 1
ATOM 2434 C CA . MET B 1 148 ? 18.094 -21.984 -15.172 1 95.5 148 MET B CA 1
ATOM 2435 C C . MET B 1 148 ? 16.578 -22.188 -15.125 1 95.5 148 MET B C 1
ATOM 2437 O O . MET B 1 148 ? 16.078 -23.156 -15.695 1 95.5 148 MET B O 1
ATOM 2441 N N . ALA B 1 149 ? 15.945 -21.359 -14.461 1 95.12 149 ALA B N 1
ATOM 2442 C CA . ALA B 1 149 ? 14.492 -21.484 -14.336 1 95.12 149 ALA B CA 1
ATOM 2443 C C . ALA B 1 149 ? 13.812 -21.328 -15.695 1 95.12 149 ALA B C 1
ATOM 2445 O O . ALA B 1 149 ? 12.891 -22.094 -16.016 1 95.12 149 ALA B O 1
ATOM 2446 N N . TYR B 1 150 ? 14.281 -20.406 -16.484 1 93.62 150 TYR B N 1
ATOM 2447 C CA . TYR B 1 150 ? 13.695 -20.188 -17.812 1 93.62 150 TYR B CA 1
ATOM 2448 C C . TYR B 1 150 ? 13.977 -21.375 -18.719 1 93.62 150 TYR B C 1
ATOM 2450 O O . TYR B 1 150 ? 13.172 -21.688 -19.594 1 93.62 150 TYR B O 1
ATOM 2458 N N . GLN B 1 151 ? 15.016 -22.031 -18.531 1 90.56 151 GLN B N 1
ATOM 2459 C CA . GLN B 1 151 ? 15.414 -23.156 -19.375 1 90.56 151 GLN B CA 1
ATOM 2460 C C . GLN B 1 151 ? 14.68 -24.438 -18.969 1 90.56 151 GLN B C 1
ATOM 2462 O O . GLN B 1 151 ? 14.539 -25.359 -19.766 1 90.56 151 GLN B O 1
ATOM 2467 N N . ALA B 1 152 ? 14.375 -24.484 -17.703 1 79.94 152 ALA B N 1
ATOM 2468 C CA . ALA B 1 152 ? 13.594 -25.656 -17.281 1 79.94 152 ALA B CA 1
ATOM 2469 C C . ALA B 1 152 ? 12.281 -25.75 -18.062 1 79.94 152 ALA B C 1
ATOM 2471 O O . ALA B 1 152 ? 11.703 -26.828 -18.172 1 79.94 152 ALA B O 1
ATOM 2472 N N . ARG B 1 153 ? 11.609 -24.75 -18.641 1 65.06 153 ARG B N 1
ATOM 2473 C CA . ARG B 1 153 ? 10.398 -24.641 -19.438 1 65.06 153 ARG B CA 1
ATOM 2474 C C . ARG B 1 153 ? 10.531 -25.438 -20.734 1 65.06 153 ARG B C 1
ATOM 2476 O O . ARG B 1 153 ? 9.523 -25.828 -21.328 1 65.06 153 ARG B O 1
ATOM 2483 N N . ILE B 1 154 ? 11.648 -25.672 -21.266 1 56.59 154 ILE B N 1
ATOM 2484 C CA . ILE B 1 154 ? 11.805 -26.234 -22.609 1 56.59 154 ILE B CA 1
ATOM 2485 C C . ILE B 1 154 ? 11.453 -27.719 -22.578 1 56.59 154 ILE B C 1
ATOM 2487 O O . ILE B 1 154 ? 12.141 -28.516 -21.938 1 56.59 154 ILE B O 1
ATOM 2491 N N . PRO B 1 155 ? 10.195 -28.078 -22.719 1 54.31 155 PRO B N 1
ATOM 2492 C CA . PRO B 1 155 ? 9.914 -29.5 -22.938 1 54.31 155 PRO B CA 1
ATOM 2493 C C . PRO B 1 155 ? 10.992 -30.203 -23.766 1 54.31 155 PRO B C 1
ATOM 2495 O O . PRO B 1 155 ? 11.641 -29.562 -24.594 1 54.31 155 PRO B O 1
ATOM 2498 N N . PRO B 1 156 ? 11.484 -31.297 -23.281 1 47.56 156 PRO B N 1
ATOM 2499 C CA . PRO B 1 156 ? 12.336 -32.062 -24.203 1 47.56 156 PRO B CA 1
ATOM 2500 C C . PRO B 1 156 ? 11.758 -32.156 -25.609 1 47.56 156 PRO B C 1
ATOM 2502 O O . PRO B 1 156 ? 10.539 -32.281 -25.766 1 47.56 156 PRO B O 1
ATOM 2505 N N . LEU B 1 157 ? 12.125 -31.297 -26.516 1 40.94 157 LEU B N 1
ATOM 2506 C CA . LEU B 1 157 ? 11.781 -31.672 -27.875 1 40.94 157 LEU B CA 1
ATOM 2507 C C . LEU B 1 157 ? 11.672 -33.188 -28.016 1 40.94 157 LEU B C 1
ATOM 2509 O O . LEU B 1 157 ? 12.641 -33.906 -27.781 1 40.94 157 LEU B O 1
ATOM 2513 N N . THR B 1 158 ? 10.68 -33.781 -27.516 1 38.53 158 THR B N 1
ATOM 2514 C CA . THR B 1 158 ? 10.492 -35.125 -28.047 1 38.53 158 THR B CA 1
ATOM 2515 C C . THR B 1 158 ? 10.852 -35.188 -29.531 1 38.53 158 THR B C 1
ATOM 2517 O O . THR B 1 158 ? 10.242 -34.469 -30.344 1 38.53 158 THR B O 1
ATOM 2520 N N . ILE B 1 159 ? 12.141 -35.188 -29.781 1 34.59 159 ILE B N 1
ATOM 2521 C CA . ILE B 1 159 ? 12.57 -35.688 -31.078 1 34.59 159 ILE B CA 1
ATOM 2522 C C . ILE B 1 159 ? 11.75 -36.938 -31.453 1 34.59 159 ILE B C 1
ATOM 2524 O O . ILE B 1 159 ? 11.906 -38 -30.844 1 34.59 159 ILE B O 1
ATOM 2528 N N . PHE B 1 160 ? 10.398 -36.75 -31.578 1 28.8 160 PHE B N 1
ATOM 2529 C CA . PHE B 1 160 ? 9.914 -37.75 -32.5 1 28.8 160 PHE B CA 1
ATOM 2530 C C . PHE B 1 160 ? 10.375 -37.438 -33.938 1 28.8 160 PHE B C 1
ATOM 2532 O O . PHE B 1 160 ? 10.57 -36.281 -34.281 1 28.8 160 PHE B O 1
#